Protein AF-A0A382EKV2-F1 (afdb_monomer_lite)

Radius of gyration: 20.03 Å; chains: 1; bounding box: 56×53×49 Å

Secondary structure (DSSP, 8-state):
--PPPP---TTHHHHHHHHHHTT-PPPP------S-----SS-TT--EE-GGGSEEEE--SSSEEEEESS---B--TTSPPPSSS-----TTHHHHHHHHHHHHHHHHSSPPEEEEE-B-TTT--TTS-HHHHHTT-HHHHHHHHHHHHHHHHHHHHHHHHSS--EEEE-----SSSSB----S--HHHHTS-HHHHTSHHHHHHSTTHHHHHH-SS-HHHHHHSTTSHHHHHHHTT--B-

pLDDT: mean 87.05, std 21.11, range [28.08, 98.88]

Foldseek 3Di:
DDDDDDDDDPPPLCPVCCVFPVVDDPPDDDPPDDPPPPDQPDDAPDWDAFPPNQKIKHAKDGLEAEEEQFAADDDDPLFAFQPDDDQDGQHCQLVVQVVVQVVCCVSPVIGQIYMYRNDHSRRARLPDPLCNGRVPRPVSSRSSCVRVVSVVSNQVSSV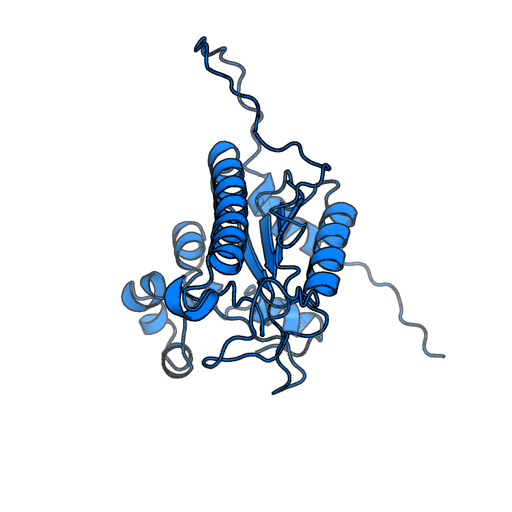VPGVHGYYHYTGHDDPDQAAEDAFQDDPVLVPDDLVVCLDPVNLVSTPCVVVCVVDPDGPCCCCDNCPHPQNVCVVVVGHYD

Organism: NCBI:txid408172

Sequence (241 aa):
MRLYKKHAGDWLVLFLCFSLITGCSEPSGEQLNTSNNIDPEYITGETYYGRNSYTEYRPGDLPIVIGTPHGGSEKPEEIPDRTWGTTVKDAYTQELARIFADSLKAITGKLPHLIVCRLHRTKLDANRDLDEAAQGNGHAGSAWSEYHGYIESAKDTVSKYFQGGLYIDIHGQSRRPRIELGYLLDAEDYALPDSALNSEVYINKSSLKALAEFAAADFATIVRGENSIGSMLFAYDYPVV

Structure (mmCIF, N/CA/C/O backbone):
data_AF-A0A382EKV2-F1
#
_entry.id   AF-A0A382EKV2-F1
#
loop_
_atom_site.group_PDB
_atom_site.id
_atom_site.type_symbol
_atom_site.label_atom_id
_atom_site.label_alt_id
_atom_site.label_comp_id
_atom_site.label_asym_id
_atom_site.label_entity_id
_atom_site.label_seq_id
_atom_site.pdbx_PDB_ins_code
_atom_site.Cartn_x
_atom_site.Cartn_y
_atom_site.Cartn_z
_atom_site.occupancy
_atom_site.B_iso_or_equiv
_atom_site.auth_seq_id
_atom_site.auth_comp_id
_atom_site.auth_asym_id
_atom_site.auth_atom_id
_atom_site.pdbx_PDB_model_num
ATOM 1 N N . MET A 1 1 ? 4.707 -35.515 15.777 1.00 33.69 1 MET A N 1
ATOM 2 C CA . MET A 1 1 ? 3.261 -35.555 15.475 1.00 33.69 1 MET A CA 1
ATOM 3 C C . MET A 1 1 ? 2.508 -34.992 16.677 1.00 33.69 1 MET A C 1
ATOM 5 O O . MET A 1 1 ? 2.269 -35.714 17.634 1.00 33.69 1 MET A O 1
ATOM 9 N N . ARG A 1 2 ? 2.256 -33.678 16.700 1.00 28.08 2 ARG A N 1
ATOM 10 C CA . ARG A 1 2 ? 1.449 -33.021 17.740 1.00 28.08 2 ARG A CA 1
ATOM 11 C C . ARG A 1 2 ? 0.186 -32.502 17.067 1.00 28.08 2 ARG A C 1
ATOM 13 O O . ARG A 1 2 ? 0.259 -31.646 16.195 1.00 28.08 2 ARG A O 1
ATOM 20 N N . LEU A 1 3 ? -0.933 -33.113 17.437 1.00 36.12 3 LEU A N 1
ATOM 21 C CA . LEU A 1 3 ? -2.280 -32.745 17.027 1.00 36.12 3 LEU A CA 1
ATOM 22 C C . LEU A 1 3 ? -2.624 -31.398 17.669 1.00 36.12 3 LEU A C 1
ATOM 24 O O . LEU A 1 3 ? -2.694 -31.316 18.895 1.00 36.12 3 LEU A O 1
ATOM 28 N N . TYR A 1 4 ? -2.836 -30.361 16.859 1.00 31.23 4 TYR A N 1
ATOM 29 C CA . TYR A 1 4 ? -3.476 -29.139 17.333 1.00 31.23 4 TYR A CA 1
ATOM 30 C C . TYR A 1 4 ? -4.991 -29.312 17.260 1.00 31.23 4 TYR A C 1
ATOM 32 O O . TYR A 1 4 ? -5.564 -29.606 16.210 1.00 31.23 4 TYR A O 1
ATOM 40 N N . LYS A 1 5 ? -5.616 -29.197 18.433 1.00 33.12 5 LYS A N 1
ATOM 41 C CA . LYS A 1 5 ? -7.061 -29.219 18.627 1.00 33.12 5 LYS A CA 1
ATOM 42 C C . LYS A 1 5 ? -7.690 -27.966 18.019 1.00 33.12 5 LYS A C 1
ATOM 44 O O . LYS A 1 5 ? -7.249 -26.853 18.276 1.00 33.12 5 LYS A O 1
ATOM 49 N N . LYS A 1 6 ? -8.775 -28.196 17.284 1.00 45.22 6 LYS A N 1
ATOM 50 C CA . LYS A 1 6 ? -9.798 -27.225 16.891 1.00 45.22 6 LYS A CA 1
ATOM 51 C C . LYS A 1 6 ? -10.492 -26.675 18.151 1.00 45.22 6 LYS A C 1
ATOM 53 O O . LYS A 1 6 ? -11.097 -27.454 18.882 1.00 45.22 6 LYS A O 1
ATOM 58 N N . HIS A 1 7 ? -10.451 -25.363 18.353 1.00 37.47 7 HIS A N 1
ATOM 59 C CA . HIS A 1 7 ? -11.414 -24.579 19.139 1.00 37.47 7 HIS A CA 1
ATOM 60 C C . HIS A 1 7 ? -11.621 -23.284 18.329 1.00 37.47 7 HIS A C 1
ATOM 62 O O . HIS A 1 7 ? -10.668 -22.548 18.127 1.00 37.47 7 HIS A O 1
ATOM 68 N N . ALA A 1 8 ? -12.690 -23.156 17.537 1.00 45.62 8 ALA A N 1
ATOM 69 C CA . ALA A 1 8 ? -14.023 -22.696 17.941 1.00 45.62 8 ALA A CA 1
ATOM 70 C C . ALA A 1 8 ? -13.968 -21.302 18.590 1.00 45.62 8 ALA A C 1
ATOM 72 O O . ALA A 1 8 ? -13.763 -21.183 19.794 1.00 45.62 8 ALA A O 1
ATOM 73 N N . GLY A 1 9 ? -14.155 -20.277 17.756 1.00 36.78 9 GLY A N 1
ATOM 74 C CA . GLY A 1 9 ? -14.183 -18.867 18.135 1.00 36.78 9 GLY A CA 1
ATOM 75 C C . GLY A 1 9 ? -14.513 -17.962 16.943 1.00 36.78 9 GLY A C 1
ATOM 76 O O . GLY A 1 9 ? -13.808 -16.989 16.704 1.00 36.78 9 GLY A O 1
ATOM 77 N N . ASP A 1 10 ? -15.566 -18.295 16.186 1.00 47.78 10 ASP A N 1
ATOM 78 C CA . ASP A 1 10 ? -16.094 -17.548 15.022 1.00 47.78 10 ASP A CA 1
ATOM 79 C C . ASP A 1 10 ? -16.751 -16.200 15.404 1.00 47.78 10 ASP A C 1
ATOM 81 O O . ASP A 1 10 ? -17.839 -15.867 14.945 1.00 47.78 10 ASP A O 1
ATOM 85 N N . TRP A 1 11 ? -16.121 -15.409 16.275 1.00 37.03 11 TRP A N 1
ATOM 86 C CA . TRP A 1 11 ? -16.636 -14.090 16.676 1.00 37.03 11 TRP A CA 1
ATOM 87 C C . TRP A 1 11 ? -15.787 -12.928 16.150 1.00 37.03 11 TRP A C 1
ATOM 89 O O . TRP A 1 11 ? -16.295 -11.819 16.006 1.00 37.03 11 TRP A O 1
ATOM 99 N N . LEU A 1 12 ? -14.524 -13.171 15.778 1.00 41.09 12 LEU A N 1
ATOM 100 C CA . LEU A 1 12 ? -13.627 -12.106 15.315 1.00 41.09 12 LEU A CA 1
ATOM 101 C C . LEU A 1 12 ? -13.705 -11.840 13.804 1.00 41.09 12 LEU A C 1
ATOM 103 O O . LEU A 1 12 ? -13.576 -10.697 13.374 1.00 41.09 12 LEU A O 1
ATOM 107 N N . VAL A 1 13 ? -14.009 -12.869 13.006 1.00 40.88 13 VAL A N 1
ATOM 108 C CA . VAL A 1 13 ? -14.320 -12.709 11.573 1.00 40.88 13 VAL A CA 1
ATOM 109 C C . VAL A 1 13 ? -15.572 -11.848 11.392 1.00 40.88 13 VAL A C 1
ATOM 111 O O . VAL A 1 13 ? -15.663 -11.085 10.431 1.00 40.88 13 VAL A O 1
ATOM 114 N N . LEU A 1 14 ? -16.497 -11.895 12.358 1.00 38.06 14 LE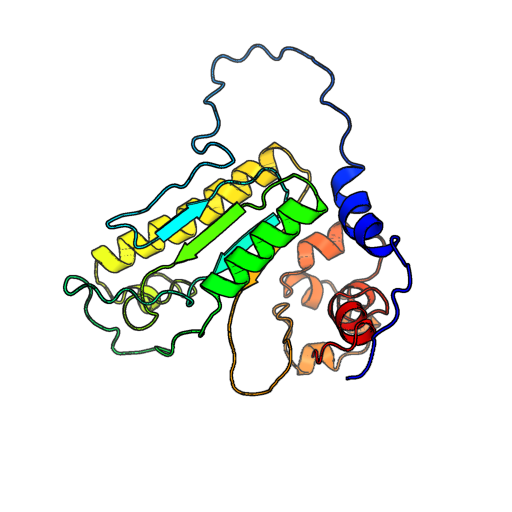U A N 1
ATOM 115 C CA . LEU A 1 14 ? -17.676 -11.048 12.344 1.00 38.06 14 LEU A CA 1
ATOM 116 C C . LEU A 1 14 ? -17.356 -9.581 12.631 1.00 38.06 14 LEU A C 1
ATOM 118 O O . LEU A 1 14 ? -17.996 -8.766 12.008 1.00 38.06 14 LEU A O 1
ATOM 122 N N . PHE A 1 15 ? -16.404 -9.191 13.485 1.00 42.31 15 PHE A N 1
ATOM 123 C CA . PHE A 1 15 ? -16.325 -7.786 13.936 1.00 42.31 15 PHE A CA 1
ATOM 124 C C . PHE A 1 15 ? -15.708 -6.813 12.910 1.00 42.31 15 PHE A C 1
ATOM 126 O O . PHE A 1 15 ? -16.206 -5.701 12.756 1.00 42.31 15 PHE A O 1
ATOM 133 N N . LEU A 1 16 ? -14.693 -7.247 12.149 1.00 39.19 16 LEU A N 1
ATOM 134 C CA . LEU A 1 16 ? -14.139 -6.477 11.016 1.00 39.19 16 LEU A CA 1
ATOM 135 C C . LEU A 1 16 ? -15.076 -6.486 9.798 1.00 39.19 16 LEU A C 1
ATOM 137 O O . LEU A 1 16 ? -15.116 -5.525 9.035 1.00 39.19 16 LEU A O 1
ATOM 141 N N . CYS A 1 17 ? -15.869 -7.551 9.647 1.00 37.88 17 CYS A N 1
ATOM 142 C CA . CYS A 1 17 ? -16.941 -7.603 8.661 1.00 37.88 17 CYS A CA 1
ATOM 143 C C . CYS A 1 17 ? -18.145 -6.748 9.097 1.00 37.88 17 CYS A C 1
ATOM 145 O O . CYS A 1 17 ? -18.710 -6.048 8.276 1.00 37.88 17 CYS A O 1
ATOM 147 N N . PHE A 1 18 ? -18.545 -6.724 10.371 1.00 39.19 18 PHE A N 1
ATOM 148 C CA . PHE A 1 18 ? -19.780 -6.061 10.800 1.00 39.19 18 PHE A CA 1
ATOM 149 C C . PHE A 1 18 ? -19.652 -4.541 10.744 1.00 39.19 18 PHE A C 1
ATOM 151 O O . PHE A 1 18 ? -20.546 -3.907 10.209 1.00 39.19 18 PHE A O 1
ATOM 158 N N . SER A 1 19 ? -18.543 -3.939 11.185 1.00 43.38 19 SER A N 1
ATOM 159 C CA . SER A 1 19 ? -18.417 -2.471 11.166 1.00 43.38 19 SER A CA 1
ATOM 160 C C . SER A 1 19 ? -18.317 -1.869 9.756 1.00 43.38 19 SER A C 1
ATOM 162 O O . SER A 1 19 ? -18.705 -0.719 9.566 1.00 43.38 19 SER A O 1
ATOM 164 N N . LEU A 1 20 ? -17.867 -2.645 8.761 1.00 44.03 20 LEU A N 1
ATOM 165 C CA . LEU A 1 20 ? -17.816 -2.231 7.350 1.00 44.03 20 LEU A CA 1
ATOM 166 C C . LEU A 1 20 ? -19.037 -2.693 6.528 1.00 44.03 20 LEU A C 1
ATOM 168 O O . LEU A 1 20 ? -19.303 -2.120 5.474 1.00 44.03 20 LEU A O 1
ATOM 172 N N . ILE A 1 21 ? -19.799 -3.696 6.991 1.00 46.31 21 ILE A N 1
ATOM 173 C CA . ILE A 1 21 ? -20.975 -4.249 6.286 1.00 46.31 21 ILE A CA 1
ATOM 174 C C . ILE A 1 21 ? -22.306 -3.744 6.879 1.00 46.31 21 ILE A C 1
ATOM 176 O O . ILE A 1 21 ? -23.299 -3.694 6.161 1.00 46.31 21 ILE A O 1
ATOM 180 N N . THR A 1 22 ? -22.381 -3.280 8.136 1.00 41.09 22 THR A N 1
ATOM 181 C CA . THR A 1 22 ? -23.638 -2.720 8.693 1.00 41.09 22 THR A CA 1
ATOM 182 C C . THR A 1 22 ? -24.008 -1.336 8.159 1.00 41.09 22 THR A C 1
ATOM 184 O O . THR A 1 22 ? -25.071 -0.823 8.494 1.00 41.09 22 THR A O 1
ATOM 187 N N . GLY A 1 23 ? -23.175 -0.740 7.301 1.00 36.97 23 GLY A N 1
ATOM 188 C CA . GLY A 1 23 ? -23.561 0.398 6.463 1.00 36.97 23 GLY A CA 1
ATOM 189 C C . GLY A 1 23 ? -24.382 0.007 5.224 1.00 36.97 23 GLY A C 1
ATOM 190 O O . GLY A 1 23 ? -24.832 0.890 4.499 1.00 36.97 23 GLY A O 1
ATOM 191 N N . CYS A 1 24 ? -24.590 -1.291 4.961 1.00 44.28 24 CYS A N 1
ATOM 192 C CA . CYS A 1 24 ? -25.422 -1.771 3.861 1.00 44.28 24 CYS A CA 1
ATOM 193 C C . CYS A 1 24 ? -26.916 -1.636 4.189 1.00 44.28 24 CYS A C 1
ATOM 195 O O . CYS A 1 24 ? -27.592 -2.610 4.515 1.00 44.28 24 CYS A O 1
ATOM 197 N N . SER A 1 25 ? -27.463 -0.436 4.032 1.00 37.91 25 SER A N 1
ATOM 198 C CA . SER A 1 25 ? -28.795 -0.331 3.440 1.00 37.91 25 SER A CA 1
ATOM 199 C C . SER A 1 25 ? -28.632 -0.467 1.927 1.00 37.91 25 SER A C 1
ATOM 201 O O . SER A 1 25 ? -27.838 0.271 1.340 1.00 37.91 25 SER A O 1
ATOM 203 N N . GLU A 1 26 ? -29.359 -1.391 1.290 1.00 46.53 26 GLU A N 1
ATOM 204 C CA . GLU A 1 26 ? -29.555 -1.334 -0.163 1.00 46.53 26 GLU A CA 1
ATOM 205 C C . GLU A 1 26 ? -29.996 0.093 -0.535 1.00 46.53 26 GLU A C 1
ATOM 207 O O . GLU A 1 26 ? -30.855 0.649 0.160 1.00 46.53 26 GLU A O 1
ATOM 212 N N . PRO A 1 27 ? -29.412 0.727 -1.569 1.00 40.78 27 PRO A N 1
ATOM 213 C CA . PRO A 1 27 ? -29.853 2.048 -1.978 1.00 40.78 27 PRO A CA 1
ATOM 214 C C . PRO A 1 27 ? -31.336 1.959 -2.336 1.00 40.78 27 PRO A C 1
ATOM 216 O O . PRO A 1 27 ? -31.730 1.199 -3.223 1.00 40.78 27 PRO A O 1
ATOM 219 N N . SER A 1 28 ? -32.168 2.719 -1.618 1.00 36.19 28 SER A N 1
ATOM 220 C CA . SER A 1 28 ? -33.570 2.903 -1.970 1.00 36.19 28 SER A CA 1
ATOM 221 C C . SER A 1 28 ? -33.613 3.387 -3.411 1.00 36.19 28 SER A C 1
ATOM 223 O O . SER A 1 28 ? -33.041 4.431 -3.722 1.00 36.19 28 SER A O 1
ATOM 225 N N . GLY A 1 29 ? -34.236 2.596 -4.282 1.00 39.97 29 GLY A N 1
ATOM 226 C CA . GLY A 1 29 ? -34.353 2.886 -5.701 1.00 39.97 29 GLY A CA 1
ATOM 227 C C . GLY A 1 29 ? -35.139 4.168 -5.954 1.00 39.97 29 GLY A C 1
ATOM 228 O O . GLY A 1 29 ? -36.327 4.118 -6.250 1.00 39.97 29 GLY A O 1
ATOM 229 N N . GLU A 1 30 ? -34.467 5.311 -5.894 1.00 34.72 30 GLU A N 1
ATOM 230 C CA . GLU A 1 30 ? -34.850 6.488 -6.655 1.00 34.72 30 GLU A CA 1
ATOM 231 C C . GLU A 1 30 ? -34.023 6.494 -7.936 1.00 34.72 30 GLU A C 1
ATOM 233 O O . GLU A 1 30 ? -32.804 6.669 -7.931 1.00 34.72 30 GLU A O 1
ATOM 238 N N . GLN A 1 31 ? -34.710 6.260 -9.057 1.00 41.41 31 GLN A N 1
ATOM 239 C CA . GLN A 1 31 ? -34.164 6.504 -10.383 1.00 41.41 31 GLN A CA 1
ATOM 240 C C . GLN A 1 31 ? -33.852 7.995 -10.526 1.00 41.41 31 GLN A C 1
ATOM 242 O O . GLN A 1 31 ? -34.687 8.788 -10.963 1.00 41.41 31 GLN A O 1
ATOM 247 N N . LEU A 1 32 ? -32.622 8.375 -10.192 1.00 35.34 32 LEU A N 1
ATOM 248 C CA . LEU A 1 32 ? -32.043 9.621 -10.660 1.00 35.34 32 LEU A CA 1
ATOM 249 C C . LEU A 1 32 ? -31.674 9.440 -12.129 1.00 35.34 32 LEU A C 1
ATOM 251 O O . LEU A 1 32 ? -30.691 8.803 -12.501 1.00 35.34 32 LEU A O 1
ATOM 255 N N . ASN A 1 33 ? -32.547 9.985 -12.966 1.00 43.41 33 ASN A N 1
ATOM 256 C CA . ASN A 1 33 ? -32.372 10.111 -14.396 1.00 43.41 33 ASN A CA 1
ATOM 257 C C . ASN A 1 33 ? -31.260 11.138 -14.678 1.00 43.41 33 ASN A C 1
ATOM 259 O O . ASN A 1 33 ? -31.526 12.329 -14.832 1.00 43.41 33 ASN A O 1
ATOM 263 N N . THR A 1 34 ? -30.009 10.681 -14.725 1.00 36.28 34 THR A N 1
ATOM 264 C CA . THR A 1 34 ? -28.910 11.397 -15.380 1.00 36.28 34 THR A CA 1
ATOM 265 C C . THR A 1 34 ? -28.193 10.437 -16.322 1.00 36.28 34 THR A C 1
ATOM 267 O O . THR A 1 34 ? -27.535 9.474 -15.935 1.00 36.28 34 THR A O 1
ATOM 270 N N . SER A 1 35 ? -28.350 10.693 -17.615 1.00 41.41 35 SER A N 1
ATOM 271 C CA . SER A 1 35 ? -27.575 10.078 -18.684 1.00 41.41 35 SER A CA 1
ATOM 272 C C . SER A 1 35 ? -26.103 10.479 -18.542 1.00 41.41 35 SER A C 1
ATOM 274 O O . SER A 1 35 ? -25.705 11.499 -19.093 1.00 41.41 35 SER A O 1
ATOM 276 N N . ASN A 1 36 ? -25.355 9.732 -17.726 1.00 42.22 36 ASN A N 1
ATOM 277 C CA . ASN A 1 36 ? -23.894 9.553 -17.724 1.00 42.22 36 ASN A CA 1
ATOM 278 C C . ASN A 1 36 ? -23.512 8.413 -16.750 1.00 42.22 36 ASN A C 1
ATOM 280 O O . ASN A 1 36 ? -22.560 8.526 -15.980 1.00 42.22 36 ASN A O 1
ATOM 284 N N . ASN A 1 37 ? -24.259 7.301 -16.763 1.00 41.94 37 ASN A N 1
ATOM 285 C CA . ASN A 1 37 ? -23.789 6.051 -16.159 1.00 41.94 37 ASN A CA 1
ATOM 286 C C . ASN A 1 37 ? -22.680 5.492 -17.057 1.00 41.94 37 ASN A C 1
ATOM 288 O O . ASN A 1 37 ? -22.933 4.673 -17.936 1.00 41.94 37 ASN A O 1
ATOM 292 N N . ILE A 1 38 ? -21.463 6.005 -16.890 1.00 45.28 38 ILE A N 1
ATOM 293 C CA . ILE A 1 38 ? -20.278 5.291 -17.350 1.00 45.28 38 ILE A CA 1
ATOM 294 C C . ILE A 1 38 ? -20.097 4.165 -16.333 1.00 45.28 38 ILE A C 1
ATOM 296 O O . ILE A 1 38 ? -19.875 4.426 -15.146 1.00 45.28 38 ILE A O 1
ATOM 300 N N . ASP A 1 39 ? -20.311 2.929 -16.784 1.00 49.31 39 ASP A N 1
ATOM 301 C CA . ASP A 1 39 ? -19.979 1.715 -16.036 1.00 49.31 39 ASP A CA 1
ATOM 302 C C . ASP A 1 39 ? -18.575 1.845 -15.416 1.00 49.31 39 ASP A C 1
ATOM 304 O O . ASP A 1 39 ? -17.736 2.566 -15.967 1.00 49.31 39 ASP A O 1
ATOM 308 N N . PRO A 1 40 ? -18.282 1.200 -14.270 1.00 55.38 40 PRO A N 1
ATOM 309 C CA . PRO A 1 40 ? -16.928 1.241 -13.734 1.00 55.38 40 PRO A CA 1
ATOM 310 C C . PRO A 1 40 ? -15.942 0.788 -14.819 1.00 55.38 40 PRO A C 1
ATOM 312 O O . PRO A 1 40 ? -16.117 -0.274 -15.414 1.00 55.38 40 PRO A O 1
ATOM 315 N N . GLU A 1 41 ? -14.911 1.605 -15.065 1.00 79.19 41 GLU A N 1
ATOM 316 C CA . GLU A 1 41 ? -13.853 1.358 -16.063 1.00 79.19 41 GLU A CA 1
ATOM 317 C C . GLU A 1 41 ? -13.218 -0.037 -15.897 1.00 79.19 41 GLU A C 1
ATOM 319 O O . GLU A 1 41 ? -12.733 -0.635 -16.858 1.00 79.19 41 GLU A O 1
ATOM 324 N N . TYR A 1 42 ? -13.294 -0.584 -14.681 1.00 93.50 42 TYR A N 1
ATOM 325 C CA . TYR A 1 42 ? -12.738 -1.867 -14.300 1.00 93.50 42 TYR A CA 1
ATOM 326 C C . TYR A 1 42 ? -13.788 -2.789 -13.666 1.00 93.50 42 TYR A C 1
ATOM 328 O O . TYR A 1 42 ? -14.471 -2.417 -12.711 1.00 93.50 42 TYR A O 1
ATOM 336 N N . ILE A 1 43 ? -13.878 -4.020 -14.170 1.00 94.69 43 ILE A N 1
ATOM 337 C CA . ILE A 1 43 ? -14.864 -5.023 -13.752 1.00 94.69 43 ILE A CA 1
ATOM 338 C C . ILE A 1 43 ? -14.272 -5.920 -12.656 1.00 94.69 43 ILE A C 1
ATOM 340 O O . ILE A 1 43 ? -13.163 -6.441 -12.789 1.00 94.69 43 ILE A O 1
ATOM 344 N N . THR A 1 44 ? -15.016 -6.128 -11.565 1.00 96.00 44 THR A N 1
ATOM 345 C CA . THR A 1 44 ? -14.611 -7.016 -10.463 1.00 96.00 44 THR A CA 1
ATOM 346 C C . THR A 1 44 ? -14.353 -8.440 -10.956 1.00 96.00 44 THR A C 1
ATOM 348 O O . THR A 1 44 ? -15.173 -9.027 -11.658 1.00 96.00 44 THR A O 1
ATOM 351 N N . GLY A 1 45 ? -13.228 -9.023 -10.538 1.00 91.31 45 GLY A N 1
ATOM 352 C CA . GLY A 1 45 ? -12.828 -10.382 -10.918 1.00 91.31 45 GLY A CA 1
ATOM 353 C C . GLY A 1 45 ? -11.994 -10.475 -12.197 1.00 91.31 45 GLY A C 1
ATOM 354 O O . GLY A 1 45 ? -11.305 -11.481 -12.375 1.00 91.31 45 GLY A O 1
ATOM 355 N N . GLU A 1 46 ? -11.977 -9.426 -13.021 1.00 96.81 46 GLU A N 1
ATOM 356 C CA . GLU A 1 46 ? -11.059 -9.308 -14.155 1.00 96.81 46 GLU A CA 1
ATOM 357 C C . GLU A 1 46 ? -9.644 -8.917 -13.695 1.00 96.81 46 GLU A C 1
ATOM 359 O O . GLU A 1 46 ? -9.376 -8.655 -12.518 1.00 96.81 46 GLU A O 1
ATOM 364 N N . THR A 1 47 ? -8.692 -8.927 -14.627 1.00 98.00 47 THR A N 1
ATOM 365 C CA . THR A 1 47 ? -7.316 -8.476 -14.383 1.00 98.00 47 THR A CA 1
ATOM 366 C C . THR A 1 47 ? -6.867 -7.552 -15.500 1.00 98.00 47 THR A C 1
ATOM 368 O O . THR A 1 47 ? -6.937 -7.900 -16.676 1.00 98.00 47 THR A O 1
ATOM 371 N N . TYR A 1 48 ? -6.365 -6.389 -15.110 1.00 98.50 48 TYR A N 1
ATOM 372 C CA . TYR A 1 48 ? -5.893 -5.346 -16.003 1.00 98.50 48 TYR A CA 1
ATOM 373 C C . TYR A 1 48 ? -4.395 -5.163 -15.821 1.00 98.50 48 TYR A C 1
ATOM 375 O O . TYR A 1 48 ? -3.852 -5.349 -14.730 1.00 98.50 48 TYR A O 1
ATOM 383 N N . TYR A 1 49 ? -3.726 -4.806 -16.908 1.00 98.56 49 TYR A N 1
ATOM 384 C CA . TYR A 1 49 ? -2.287 -4.629 -16.929 1.00 98.56 49 TYR A CA 1
ATOM 385 C C . TYR A 1 49 ? -1.936 -3.260 -17.491 1.00 98.56 49 TYR A C 1
ATOM 387 O O . TYR A 1 49 ? -2.484 -2.846 -18.513 1.00 98.56 49 TYR A O 1
ATOM 395 N N . GLY A 1 50 ? -0.970 -2.613 -16.844 1.00 97.56 50 GLY A N 1
ATOM 396 C CA . GLY A 1 50 ? -0.258 -1.484 -17.422 1.00 97.56 50 GLY A CA 1
ATOM 397 C C . GLY A 1 50 ? 0.649 -1.929 -18.571 1.00 97.56 50 GLY A C 1
ATOM 398 O O . GLY A 1 50 ? 0.680 -3.107 -18.962 1.00 97.56 50 GLY A O 1
ATOM 399 N N . ARG A 1 51 ? 1.437 -0.994 -19.102 1.00 94.19 51 ARG A N 1
ATOM 400 C CA . ARG A 1 51 ? 2.410 -1.252 -20.166 1.00 94.19 51 ARG A CA 1
ATOM 401 C C . ARG A 1 51 ? 3.254 -2.486 -19.847 1.00 94.19 51 ARG A C 1
ATOM 403 O O . ARG A 1 51 ? 3.832 -2.595 -18.768 1.00 94.19 51 ARG A O 1
ATOM 410 N N . ASN A 1 52 ? 3.355 -3.397 -20.819 1.00 97.50 52 ASN A N 1
ATOM 411 C CA . ASN A 1 52 ? 4.177 -4.611 -20.738 1.00 97.50 52 ASN A CA 1
ATOM 412 C C . ASN A 1 52 ? 3.924 -5.453 -19.469 1.00 97.50 52 ASN A C 1
ATOM 414 O O . ASN A 1 52 ? 4.808 -6.179 -19.018 1.00 97.50 52 ASN A O 1
ATOM 418 N N . SER A 1 53 ? 2.727 -5.347 -18.879 1.00 98.12 53 SER A N 1
ATOM 419 C CA . SER A 1 53 ? 2.377 -5.996 -17.611 1.00 98.12 53 SER A CA 1
ATOM 420 C C . SER A 1 53 ? 3.315 -5.639 -16.452 1.00 98.12 53 SER A C 1
ATOM 422 O O . SER A 1 53 ? 3.510 -6.442 -15.543 1.00 98.12 53 SER A O 1
ATOM 424 N N . TYR A 1 54 ? 3.888 -4.433 -16.456 1.00 98.56 54 TYR A N 1
ATOM 425 C CA . TYR A 1 54 ? 4.720 -3.924 -15.359 1.00 98.56 54 TYR A CA 1
ATOM 426 C C . TYR A 1 54 ? 3.921 -3.599 -14.104 1.00 98.56 54 TYR A C 1
ATOM 428 O O . TYR A 1 54 ? 4.448 -3.702 -12.997 1.00 98.56 54 TYR A O 1
ATOM 436 N N . THR A 1 55 ? 2.643 -3.295 -14.281 1.00 98.56 55 THR A N 1
ATOM 437 C CA . THR A 1 55 ? 1.677 -3.090 -13.212 1.00 98.56 55 THR A CA 1
ATOM 438 C C . THR A 1 55 ? 0.479 -3.992 -13.473 1.00 98.56 55 THR A C 1
ATOM 440 O O . THR A 1 55 ? 0.057 -4.153 -14.618 1.00 98.56 55 THR A O 1
ATOM 443 N N . GLU A 1 56 ? -0.061 -4.594 -12.423 1.00 98.69 56 GLU A N 1
ATOM 444 C CA . GLU A 1 56 ? -1.283 -5.391 -12.460 1.00 98.69 56 GLU A CA 1
ATOM 445 C C . GLU A 1 56 ? -2.325 -4.786 -11.525 1.00 98.69 56 GLU A C 1
ATOM 447 O O . GLU A 1 56 ? -1.994 -4.401 -10.404 1.00 98.69 56 GLU A O 1
ATOM 452 N N . TYR A 1 57 ? -3.579 -4.770 -11.965 1.00 98.75 57 TYR A N 1
ATOM 453 C CA . TYR A 1 57 ? -4.726 -4.403 -11.153 1.00 98.75 57 TYR A CA 1
ATOM 454 C C . TYR A 1 57 ? -5.827 -5.459 -11.256 1.00 98.75 57 TYR A C 1
ATOM 456 O O . TYR A 1 57 ? -6.271 -5.819 -12.346 1.00 98.75 57 TYR A O 1
ATOM 464 N N . ARG A 1 58 ? -6.274 -5.954 -10.103 1.00 98.56 58 ARG A N 1
ATOM 465 C CA . ARG A 1 58 ? -7.430 -6.840 -9.947 1.00 98.56 58 ARG A CA 1
ATOM 466 C C . ARG A 1 58 ? -8.508 -6.076 -9.173 1.00 98.56 58 ARG A C 1
ATOM 468 O O . ARG A 1 58 ? -8.340 -5.883 -7.966 1.00 98.56 58 ARG A O 1
ATOM 475 N N . PRO A 1 59 ? -9.574 -5.601 -9.835 1.00 98.31 59 PRO A N 1
ATOM 476 C CA . PRO A 1 59 ? -10.629 -4.843 -9.175 1.00 98.31 59 PRO A CA 1
ATOM 477 C C . PRO A 1 59 ? -11.432 -5.723 -8.218 1.00 98.31 59 PRO A C 1
ATOM 479 O O . PRO A 1 59 ? -11.728 -6.886 -8.516 1.00 98.31 59 PRO A O 1
ATOM 482 N N . GLY A 1 60 ? -11.790 -5.140 -7.076 1.00 97.31 60 GLY A N 1
ATOM 483 C CA . GLY A 1 60 ? -12.580 -5.766 -6.026 1.00 97.31 60 GLY A CA 1
ATOM 484 C C . GLY A 1 60 ? -13.969 -5.156 -5.872 1.00 97.31 60 GLY A C 1
ATOM 485 O O . GLY A 1 60 ? -14.380 -4.292 -6.641 1.00 97.31 60 GLY A O 1
ATOM 486 N N . ASP A 1 61 ? -14.690 -5.646 -4.874 1.00 96.00 61 ASP A N 1
ATOM 487 C CA . ASP A 1 61 ? -15.991 -5.167 -4.399 1.00 96.00 61 ASP A CA 1
ATOM 488 C C . ASP A 1 61 ? -16.047 -5.069 -2.855 1.00 96.00 61 ASP A C 1
ATOM 490 O O . ASP A 1 61 ? -17.113 -4.876 -2.262 1.00 96.00 61 ASP A O 1
ATOM 494 N N . LEU A 1 62 ? -14.890 -5.186 -2.192 1.00 97.81 62 LEU A N 1
ATOM 495 C CA . LEU A 1 62 ? -14.677 -4.817 -0.792 1.00 97.81 62 LEU A CA 1
ATOM 496 C C . LEU A 1 62 ? -14.130 -3.384 -0.682 1.00 97.81 62 LEU A C 1
ATOM 498 O O . LEU A 1 62 ? -13.333 -2.977 -1.528 1.00 97.81 62 LEU A O 1
ATOM 502 N N . PRO A 1 63 ? -14.418 -2.661 0.421 1.00 97.19 63 PRO A N 1
ATOM 503 C CA . PRO A 1 63 ? -13.785 -1.380 0.744 1.00 97.19 63 PRO A CA 1
ATOM 504 C C . PRO A 1 63 ? -12.340 -1.565 1.251 1.00 97.19 63 PRO A C 1
ATOM 506 O O . PRO A 1 63 ? -11.933 -0.983 2.255 1.00 97.19 63 PRO A O 1
ATOM 509 N N . ILE A 1 64 ? -11.570 -2.432 0.591 1.00 98.44 64 ILE A N 1
ATOM 510 C CA . ILE A 1 64 ? -10.187 -2.776 0.921 1.00 98.44 64 ILE A CA 1
ATOM 511 C C . ILE A 1 64 ? -9.365 -2.699 -0.362 1.00 98.44 64 ILE A C 1
ATOM 513 O O . ILE A 1 64 ? -9.668 -3.379 -1.345 1.00 98.44 64 ILE A O 1
ATOM 517 N N . VAL A 1 65 ? -8.306 -1.898 -0.327 1.00 98.75 65 VAL A N 1
ATOM 518 C CA . VAL A 1 65 ? -7.341 -1.727 -1.411 1.00 98.75 65 VAL A CA 1
ATOM 519 C C . VAL A 1 65 ? -5.978 -2.197 -0.920 1.00 98.75 65 VAL A C 1
ATOM 521 O O . VAL A 1 65 ? -5.484 -1.729 0.101 1.00 98.75 65 VAL A O 1
ATOM 524 N N . ILE A 1 66 ? -5.370 -3.134 -1.637 1.00 98.88 66 ILE A N 1
ATOM 525 C CA . ILE A 1 66 ? -4.071 -3.721 -1.315 1.00 98.88 66 ILE A CA 1
ATOM 526 C C . ILE A 1 66 ? -3.072 -3.280 -2.381 1.00 98.88 66 ILE A C 1
ATOM 528 O O . ILE A 1 66 ? -3.250 -3.589 -3.559 1.00 98.88 66 ILE A O 1
ATOM 532 N N . GLY A 1 67 ? -2.019 -2.584 -1.962 1.00 98.62 67 GLY A N 1
ATOM 533 C CA . GLY A 1 67 ? -0.868 -2.237 -2.788 1.00 98.62 67 GLY A CA 1
ATOM 534 C C . GLY A 1 67 ? 0.343 -3.096 -2.432 1.00 98.62 67 GLY A C 1
ATOM 535 O O . GLY A 1 67 ? 0.561 -3.443 -1.271 1.00 98.62 67 GLY A O 1
ATOM 536 N N . THR A 1 68 ? 1.149 -3.456 -3.427 1.00 98.31 68 THR A N 1
ATOM 537 C CA . THR A 1 68 ? 2.489 -4.011 -3.195 1.00 98.31 68 THR A CA 1
ATOM 538 C C . THR A 1 68 ? 3.479 -3.438 -4.218 1.00 98.31 68 THR A C 1
ATOM 540 O O . THR A 1 68 ? 3.535 -3.875 -5.375 1.00 98.31 68 THR A O 1
ATOM 543 N N . PRO A 1 6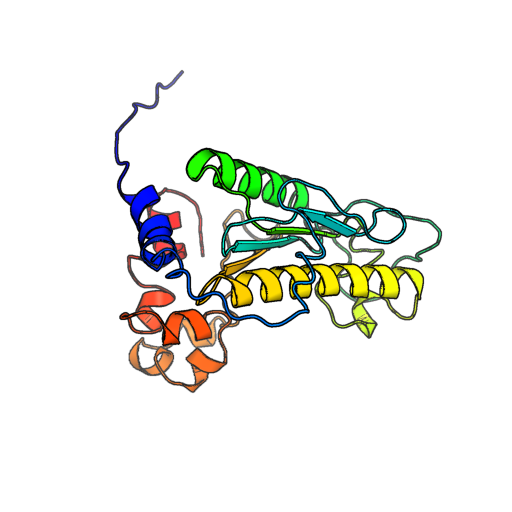9 ? 4.258 -2.418 -3.821 1.00 98.44 69 PRO A N 1
ATOM 544 C CA . PRO A 1 69 ? 5.079 -1.649 -4.753 1.00 98.44 69 PRO A CA 1
ATOM 545 C C . PRO A 1 69 ? 6.428 -2.317 -5.055 1.00 98.44 69 PRO A C 1
ATOM 547 O O . PRO A 1 69 ? 7.059 -1.990 -6.059 1.00 98.44 69 PRO A O 1
ATOM 550 N N . HIS A 1 70 ? 6.899 -3.236 -4.200 1.00 98.44 70 HIS A N 1
ATOM 551 C CA . HIS A 1 70 ? 8.282 -3.752 -4.229 1.00 98.44 70 HIS A CA 1
ATOM 552 C C . HIS A 1 70 ? 8.399 -5.278 -4.346 1.00 98.44 70 HIS A C 1
ATOM 554 O O . HIS A 1 70 ? 9.504 -5.813 -4.237 1.00 98.44 70 HIS A O 1
ATOM 560 N N . GLY A 1 71 ? 7.288 -5.984 -4.578 1.00 96.94 71 GLY A N 1
ATOM 561 C CA . GLY A 1 71 ? 7.246 -7.446 -4.705 1.00 96.94 71 GLY A CA 1
ATOM 562 C C . GLY A 1 71 ? 7.615 -7.990 -6.089 1.00 96.94 71 GLY A C 1
ATOM 563 O O . GLY A 1 71 ? 7.778 -9.202 -6.248 1.00 96.94 71 GLY A O 1
ATOM 564 N N . GLY A 1 72 ? 7.788 -7.120 -7.084 1.00 97.94 72 GLY A N 1
ATOM 565 C CA . GLY A 1 72 ? 8.088 -7.481 -8.466 1.00 97.94 72 GLY A CA 1
ATOM 566 C C . GLY A 1 72 ? 9.480 -8.075 -8.706 1.00 97.94 72 GLY A C 1
ATOM 567 O O . GLY A 1 72 ? 10.380 -8.046 -7.862 1.00 97.94 72 GLY A O 1
ATOM 568 N N . SER A 1 73 ? 9.682 -8.690 -9.870 1.00 98.19 73 SER A N 1
ATOM 569 C CA . SER A 1 73 ? 10.969 -9.292 -10.277 1.00 98.19 73 SER A CA 1
ATOM 570 C C . SER A 1 73 ? 11.341 -9.038 -11.733 1.00 98.19 73 SER A C 1
ATOM 572 O O . SER A 1 73 ? 12.448 -9.393 -12.135 1.00 98.19 73 SER A O 1
ATOM 574 N N . GLU A 1 74 ? 10.469 -8.375 -12.492 1.00 98.50 74 GLU A N 1
ATOM 575 C CA . GLU A 1 74 ? 10.722 -8.032 -13.885 1.00 98.50 74 GLU A CA 1
ATOM 576 C C . GLU A 1 74 ? 11.868 -7.017 -13.985 1.00 98.50 74 GLU A C 1
ATOM 578 O O . GLU A 1 74 ? 11.905 -6.007 -13.272 1.00 98.50 74 GLU A O 1
ATOM 583 N N . LYS A 1 75 ? 12.824 -7.295 -14.873 1.00 98.62 75 LYS A N 1
ATOM 584 C CA . LYS A 1 75 ? 13.994 -6.446 -15.138 1.00 98.62 75 LYS A CA 1
ATOM 585 C C . LYS A 1 75 ? 14.154 -6.206 -16.641 1.00 98.62 75 LYS A C 1
ATOM 587 O O . LYS A 1 75 ? 15.131 -6.678 -17.218 1.00 98.62 75 LYS A O 1
ATOM 592 N N . PRO A 1 76 ? 13.211 -5.502 -17.284 1.00 98.38 76 PRO A N 1
ATOM 593 C CA . PRO A 1 76 ? 13.288 -5.248 -18.717 1.00 98.38 76 PRO A CA 1
ATOM 594 C C . PRO A 1 76 ? 14.522 -4.409 -19.068 1.00 98.38 76 PRO A C 1
ATOM 596 O O . PRO A 1 76 ? 14.946 -3.555 -18.286 1.00 98.38 76 PRO A O 1
ATOM 599 N N . GLU A 1 77 ? 15.080 -4.634 -20.257 1.00 97.75 77 GLU A N 1
ATOM 600 C CA . GLU A 1 77 ? 16.245 -3.889 -20.756 1.00 97.75 77 GLU A CA 1
ATOM 601 C C . GLU A 1 77 ? 15.919 -2.414 -21.051 1.00 97.75 77 GLU A C 1
ATOM 603 O O . GLU A 1 77 ? 16.787 -1.558 -20.901 1.00 97.75 77 GLU A O 1
ATOM 608 N N . GLU A 1 78 ? 14.664 -2.093 -21.406 1.00 97.31 78 GLU A N 1
ATOM 609 C CA . GLU A 1 78 ? 14.224 -0.718 -21.724 1.00 97.31 78 GLU A CA 1
ATOM 610 C C . GLU A 1 78 ? 14.204 0.218 -20.496 1.00 97.31 78 GLU A C 1
ATOM 612 O O . GLU A 1 78 ? 14.137 1.443 -20.641 1.00 97.31 78 GLU A O 1
ATOM 617 N N . ILE A 1 79 ? 14.277 -0.352 -19.286 1.00 98.44 79 ILE A N 1
ATOM 618 C CA . ILE A 1 79 ? 14.365 0.391 -18.029 1.00 98.44 79 ILE A CA 1
ATOM 619 C C . ILE A 1 79 ? 15.761 0.154 -17.431 1.00 98.44 79 ILE A C 1
ATOM 621 O O . ILE A 1 79 ? 16.070 -0.966 -17.007 1.00 98.44 79 ILE A O 1
ATOM 625 N N . PRO A 1 80 ? 16.638 1.171 -17.375 1.00 98.25 80 PRO A N 1
ATOM 626 C CA . PRO A 1 80 ? 17.928 1.039 -16.714 1.00 98.25 80 PRO A CA 1
ATOM 627 C C . PRO A 1 80 ? 17.739 0.829 -15.207 1.00 98.25 80 PRO A C 1
ATOM 629 O O . PRO A 1 80 ? 16.709 1.181 -14.635 1.00 98.25 80 PRO A O 1
ATOM 632 N N . ASP A 1 81 ? 18.735 0.235 -14.551 1.00 98.69 81 ASP A N 1
ATOM 633 C CA . ASP A 1 81 ? 18.721 0.175 -13.090 1.00 98.69 81 ASP A CA 1
ATOM 634 C C . ASP A 1 81 ? 18.881 1.579 -12.496 1.00 98.69 81 ASP A C 1
ATOM 636 O O . ASP A 1 81 ? 19.653 2.410 -12.984 1.00 98.69 81 ASP A O 1
ATOM 640 N N . ARG A 1 82 ? 18.159 1.825 -11.407 1.00 98.25 82 ARG A N 1
ATOM 641 C CA . ARG A 1 82 ? 18.254 3.042 -10.626 1.00 98.25 82 ARG A CA 1
ATOM 642 C C . ARG A 1 82 ? 19.617 3.131 -9.945 1.00 98.25 82 ARG A C 1
ATOM 644 O O . ARG A 1 82 ? 20.106 2.153 -9.384 1.00 98.25 82 ARG A O 1
ATOM 651 N N . THR A 1 83 ? 20.219 4.316 -9.991 1.00 97.88 83 THR A N 1
ATOM 652 C CA . THR A 1 83 ? 21.551 4.607 -9.457 1.00 97.88 83 THR A CA 1
ATOM 653 C C . THR A 1 83 ? 21.569 5.125 -8.017 1.00 97.88 83 THR A C 1
ATOM 655 O O . THR A 1 83 ? 22.637 5.103 -7.405 1.00 97.88 83 THR A O 1
ATOM 658 N N . TRP A 1 84 ? 20.439 5.561 -7.451 1.00 97.69 84 TRP A N 1
ATOM 659 C CA . TRP A 1 84 ? 20.333 5.978 -6.050 1.00 97.69 84 TRP A CA 1
ATOM 660 C C . TRP A 1 84 ? 19.019 5.498 -5.401 1.00 97.69 84 TRP A C 1
ATOM 662 O O . TRP A 1 84 ? 18.179 4.869 -6.045 1.00 97.69 84 TRP A O 1
ATOM 672 N N . GLY A 1 85 ? 18.889 5.701 -4.085 1.00 97.06 85 GLY A N 1
ATOM 673 C CA . GLY A 1 85 ? 17.776 5.174 -3.286 1.00 97.06 85 GLY A CA 1
ATOM 674 C C . GLY A 1 85 ? 17.927 3.691 -2.913 1.00 97.06 85 GLY A C 1
ATOM 675 O O . GLY A 1 85 ? 18.954 3.054 -3.156 1.00 97.06 85 GLY A O 1
ATOM 676 N N . THR A 1 86 ? 16.900 3.120 -2.273 1.00 95.56 86 THR A N 1
ATOM 677 C CA . THR A 1 86 ? 16.902 1.692 -1.892 1.00 95.56 86 THR A CA 1
ATOM 678 C C . THR A 1 86 ? 16.485 0.825 -3.066 1.00 95.56 86 THR A C 1
ATOM 680 O O . THR A 1 86 ? 15.411 1.020 -3.620 1.00 95.56 86 THR A O 1
ATOM 683 N N . THR A 1 87 ? 17.286 -0.180 -3.405 1.00 95.69 87 THR A N 1
ATOM 684 C CA . THR A 1 87 ? 17.058 -1.039 -4.581 1.00 95.69 87 THR A CA 1
ATOM 685 C C . THR A 1 87 ? 16.736 -2.494 -4.239 1.00 95.69 87 THR A C 1
ATOM 687 O O . THR A 1 87 ? 16.457 -3.297 -5.132 1.00 95.69 87 THR A O 1
ATOM 690 N N . VAL A 1 88 ? 16.757 -2.849 -2.952 1.00 95.12 88 VAL A N 1
ATOM 691 C CA . VAL A 1 88 ? 16.475 -4.208 -2.476 1.00 95.12 88 VAL A CA 1
ATOM 692 C C . VAL A 1 88 ? 14.981 -4.502 -2.598 1.00 95.12 88 VAL A C 1
ATOM 694 O O . VAL A 1 88 ? 14.156 -3.734 -2.114 1.00 95.12 88 VAL A O 1
ATOM 697 N N . LYS A 1 89 ? 14.647 -5.617 -3.252 1.00 94.44 89 LYS A N 1
ATOM 698 C CA . LYS A 1 89 ? 13.277 -6.126 -3.372 1.00 94.44 89 LYS A CA 1
ATOM 699 C C . LYS A 1 89 ? 12.721 -6.518 -2.002 1.00 94.44 89 LYS A C 1
ATOM 701 O O . LYS A 1 89 ? 13.407 -7.186 -1.225 1.00 94.44 89 LYS A O 1
ATOM 706 N N . ASP A 1 90 ? 11.441 -6.251 -1.797 1.00 96.19 90 ASP A N 1
ATOM 707 C CA . ASP A 1 90 ? 10.687 -6.815 -0.688 1.00 96.19 90 ASP A CA 1
ATOM 708 C C . ASP A 1 90 ? 10.280 -8.248 -1.071 1.00 96.19 90 ASP A C 1
ATOM 710 O O . ASP A 1 90 ? 9.345 -8.489 -1.837 1.00 96.19 90 ASP A O 1
ATOM 714 N N . ALA A 1 91 ? 11.071 -9.231 -0.637 1.00 94.56 91 ALA A N 1
ATOM 715 C CA . ALA A 1 91 ? 10.879 -10.616 -1.055 1.00 94.56 91 ALA A CA 1
ATOM 716 C C . ALA A 1 91 ? 9.498 -11.151 -0.634 1.00 94.56 91 ALA A C 1
ATOM 718 O O . ALA A 1 91 ? 9.071 -10.978 0.504 1.00 94.56 91 ALA A O 1
ATOM 719 N N . TYR A 1 92 ? 8.840 -11.856 -1.557 1.00 96.44 92 TYR A N 1
ATOM 720 C CA . TYR A 1 92 ? 7.554 -12.534 -1.371 1.00 96.44 92 TYR A CA 1
ATOM 721 C C . TYR A 1 92 ? 6.325 -11.647 -1.081 1.00 96.44 92 TYR A C 1
ATOM 723 O O . TYR A 1 92 ? 5.258 -12.176 -0.767 1.00 96.44 92 TYR A O 1
ATOM 731 N N . THR A 1 93 ? 6.420 -10.314 -1.182 1.00 97.75 93 THR A N 1
ATOM 732 C CA . THR A 1 93 ? 5.288 -9.428 -0.847 1.00 97.75 93 THR A CA 1
ATOM 733 C C . THR A 1 93 ? 4.154 -9.465 -1.865 1.00 97.75 93 THR A C 1
ATOM 735 O O . THR A 1 93 ? 2.996 -9.424 -1.457 1.00 97.75 93 THR A O 1
ATOM 738 N N . GLN A 1 94 ? 4.435 -9.632 -3.162 1.00 97.81 94 GLN A N 1
ATOM 739 C CA . GLN A 1 94 ? 3.368 -9.809 -4.157 1.00 97.81 94 GLN A CA 1
ATOM 740 C C . GLN A 1 94 ? 2.630 -11.143 -3.966 1.00 97.81 94 GLN A C 1
ATOM 742 O O . GLN A 1 94 ? 1.419 -11.221 -4.155 1.00 97.81 94 GLN A O 1
ATOM 747 N N . GLU A 1 95 ? 3.341 -12.198 -3.562 1.00 98.06 95 GLU A N 1
ATOM 748 C CA . GLU A 1 95 ? 2.769 -13.506 -3.265 1.00 98.06 95 GLU A CA 1
ATOM 749 C C . GLU A 1 95 ? 1.916 -13.431 -1.993 1.00 98.06 95 GLU A C 1
ATOM 751 O O . GLU A 1 95 ? 0.781 -13.909 -1.988 1.00 98.06 95 GLU A O 1
ATOM 756 N N . LEU A 1 96 ? 2.412 -12.758 -0.948 1.00 97.50 96 LEU A N 1
ATOM 757 C CA . LEU A 1 96 ? 1.653 -12.485 0.272 1.00 97.50 96 LEU A CA 1
ATOM 758 C C . LEU A 1 96 ? 0.384 -11.674 -0.019 1.00 97.50 96 LEU A C 1
ATOM 760 O O . LEU A 1 96 ? -0.684 -12.035 0.466 1.00 97.50 96 LEU A O 1
ATOM 764 N N . ALA A 1 97 ? 0.474 -10.623 -0.838 1.00 98.25 97 ALA A N 1
ATOM 765 C CA . ALA A 1 97 ? -0.670 -9.795 -1.215 1.00 98.25 97 ALA A CA 1
ATOM 766 C C . ALA A 1 97 ? -1.764 -10.609 -1.924 1.00 98.25 97 ALA A C 1
ATOM 768 O O . ALA A 1 97 ? -2.951 -10.440 -1.648 1.00 98.25 97 ALA A O 1
ATOM 769 N N . ARG A 1 98 ? -1.370 -11.546 -2.796 1.00 98.44 98 ARG A N 1
ATOM 770 C CA . ARG A 1 98 ? -2.299 -12.462 -3.475 1.00 98.44 98 ARG A CA 1
ATOM 771 C C . ARG A 1 98 ? -2.948 -13.436 -2.505 1.00 98.44 98 ARG A C 1
ATOM 773 O O . ARG A 1 98 ? -4.167 -13.552 -2.508 1.00 98.44 98 ARG A O 1
ATOM 780 N N . ILE A 1 99 ? -2.155 -14.069 -1.638 1.00 98.31 99 ILE A N 1
ATOM 781 C CA . ILE A 1 99 ? -2.672 -14.967 -0.596 1.00 98.31 99 ILE A CA 1
ATOM 782 C C . ILE A 1 99 ? -3.653 -14.220 0.307 1.00 98.31 99 ILE A C 1
ATOM 784 O O . ILE A 1 99 ? -4.696 -14.764 0.667 1.00 98.31 99 ILE A O 1
ATOM 788 N N . PHE A 1 100 ? -3.351 -12.971 0.655 1.00 97.62 100 PHE A N 1
ATOM 789 C CA . PHE A 1 100 ? -4.231 -12.156 1.475 1.00 97.62 100 PHE A CA 1
ATOM 790 C C . PHE A 1 100 ? -5.544 -11.837 0.749 1.00 97.62 100 PHE A C 1
ATOM 792 O O . PHE A 1 100 ? -6.617 -12.054 1.313 1.00 97.62 100 PHE A O 1
ATOM 799 N N . ALA A 1 101 ? -5.485 -11.419 -0.518 1.00 98.19 101 ALA A N 1
ATOM 800 C CA . ALA A 1 101 ? -6.680 -11.170 -1.321 1.00 98.19 101 ALA A CA 1
ATOM 801 C C . ALA A 1 101 ? -7.557 -12.423 -1.488 1.00 98.19 101 ALA A C 1
ATOM 803 O O . ALA A 1 101 ? -8.776 -12.362 -1.310 1.00 98.19 101 ALA A O 1
ATOM 804 N N . ASP A 1 102 ? -6.940 -13.573 -1.760 1.00 97.94 102 ASP A N 1
ATOM 805 C CA . ASP A 1 102 ? -7.640 -14.851 -1.883 1.00 97.94 102 ASP A CA 1
ATOM 806 C C . ASP A 1 102 ? -8.238 -15.295 -0.537 1.00 97.94 102 ASP A C 1
ATOM 808 O O . ASP A 1 102 ? -9.343 -15.839 -0.498 1.00 97.94 102 ASP A O 1
ATOM 812 N N . SER A 1 103 ? -7.558 -15.006 0.578 1.00 97.88 103 SER A N 1
ATOM 813 C CA . SER A 1 103 ? -8.071 -15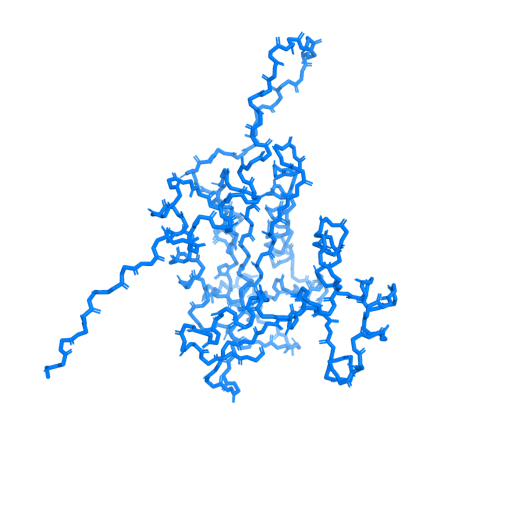.274 1.928 1.00 97.88 103 SER A CA 1
ATOM 814 C C . SER A 1 103 ? -9.292 -14.410 2.245 1.00 97.88 103 SER A C 1
ATOM 816 O O . SER A 1 103 ? -10.286 -14.927 2.753 1.00 97.88 103 SER A O 1
ATOM 818 N N . LEU A 1 104 ? -9.270 -13.120 1.890 1.00 97.50 104 LEU A N 1
ATOM 819 C CA . LEU A 1 104 ? -10.430 -12.234 2.032 1.00 97.50 104 LEU A CA 1
ATOM 820 C C . LEU A 1 104 ? -11.621 -12.743 1.217 1.00 97.50 104 LEU A C 1
ATOM 822 O O . LEU A 1 104 ? -12.735 -12.799 1.741 1.00 97.50 104 LEU A O 1
ATOM 826 N N . LYS A 1 105 ? -11.390 -13.212 -0.013 1.00 97.38 105 LYS A N 1
ATOM 827 C CA . LYS A 1 105 ? -12.434 -13.851 -0.824 1.00 97.38 105 LYS A CA 1
ATOM 828 C C . LYS A 1 105 ? -12.968 -15.130 -0.200 1.00 97.38 105 LYS A C 1
ATOM 830 O O . LYS A 1 105 ? -14.179 -15.325 -0.176 1.00 97.38 105 LYS A O 1
ATOM 835 N N . ALA A 1 106 ? -12.099 -15.994 0.313 1.00 97.69 106 ALA A N 1
ATOM 836 C CA . ALA A 1 106 ? -12.520 -17.235 0.955 1.00 97.69 106 ALA A CA 1
ATOM 837 C C . ALA A 1 106 ? -13.395 -16.984 2.195 1.00 97.69 106 ALA A C 1
ATOM 839 O O . ALA A 1 106 ? -14.316 -17.752 2.458 1.00 97.69 106 ALA A O 1
ATOM 840 N N . ILE A 1 107 ? -13.119 -15.906 2.935 1.00 96.25 107 ILE A N 1
ATOM 841 C CA . ILE A 1 107 ? -13.832 -15.547 4.165 1.00 96.25 107 ILE A CA 1
ATOM 842 C C . ILE A 1 107 ? -15.140 -14.798 3.873 1.00 96.25 107 ILE A C 1
ATOM 844 O O . ILE A 1 107 ? -16.146 -15.042 4.533 1.00 96.25 107 ILE A O 1
ATOM 848 N N . THR A 1 108 ? -15.135 -13.881 2.904 1.00 96.69 108 THR A N 1
ATOM 849 C CA . THR A 1 108 ? -16.243 -12.929 2.687 1.00 96.69 108 THR A CA 1
ATOM 850 C C . THR A 1 108 ? -17.080 -13.215 1.439 1.00 96.69 108 THR A C 1
ATOM 852 O O . THR A 1 108 ? -18.165 -12.662 1.288 1.00 96.69 108 THR A O 1
ATOM 855 N N . GLY A 1 109 ? -16.576 -14.039 0.516 1.00 97.25 109 GLY A N 1
ATOM 856 C CA . GLY A 1 109 ? -17.128 -14.218 -0.829 1.00 97.25 109 GLY A CA 1
ATOM 857 C C . GLY A 1 109 ? -16.805 -13.080 -1.809 1.00 97.25 109 GLY A C 1
ATOM 858 O O . GLY A 1 109 ? -17.095 -13.221 -2.996 1.00 97.25 109 GLY A O 1
ATOM 859 N N . LYS A 1 110 ? -16.182 -11.992 -1.342 1.00 97.38 110 LYS A N 1
ATOM 860 C CA . LYS A 1 110 ? -15.905 -10.759 -2.091 1.00 97.38 110 LYS A CA 1
ATOM 861 C C . LYS A 1 110 ? -14.405 -10.516 -2.270 1.00 97.38 110 LYS A C 1
ATOM 863 O O . LYS A 1 110 ? -13.587 -11.026 -1.509 1.00 97.38 110 LYS A O 1
ATOM 868 N N . LEU A 1 111 ? -14.023 -9.754 -3.285 1.00 98.06 111 LEU A N 1
ATOM 869 C CA . LEU A 1 111 ? -12.627 -9.468 -3.619 1.00 98.06 111 LEU A CA 1
ATOM 870 C C . LEU A 1 111 ? -12.205 -8.092 -3.085 1.00 98.06 111 LEU A C 1
ATOM 872 O O . LEU A 1 111 ? -12.948 -7.129 -3.256 1.00 98.06 111 LEU A O 1
ATOM 876 N N . PRO A 1 112 ? -11.007 -7.937 -2.496 1.00 98.56 112 PRO A N 1
ATOM 877 C CA . PRO A 1 112 ? -10.399 -6.617 -2.367 1.00 98.56 112 PRO A CA 1
ATOM 878 C C . PRO A 1 112 ? -9.877 -6.140 -3.724 1.00 98.56 112 PRO A C 1
ATOM 880 O O . PRO A 1 112 ? -9.640 -6.940 -4.632 1.00 98.56 112 PRO A O 1
ATOM 883 N N . HIS A 1 113 ? -9.638 -4.839 -3.840 1.00 98.75 113 HIS A N 1
ATOM 884 C CA . HIS A 1 113 ? -8.828 -4.302 -4.925 1.00 98.75 113 HIS A CA 1
ATOM 885 C C . HIS A 1 113 ? -7.364 -4.674 -4.673 1.00 98.75 113 HIS A C 1
ATOM 887 O O . HIS A 1 113 ? -6.859 -4.457 -3.574 1.00 98.75 113 HIS A O 1
ATOM 893 N N . LEU A 1 114 ? -6.672 -5.228 -5.668 1.00 98.88 114 LEU A N 1
ATOM 894 C CA . LEU A 1 114 ? -5.258 -5.601 -5.562 1.00 98.88 114 LEU A CA 1
ATOM 895 C C . LEU A 1 114 ? -4.452 -4.958 -6.691 1.00 98.88 114 LEU A C 1
ATOM 897 O O . LEU A 1 114 ? -4.708 -5.235 -7.860 1.00 98.88 114 LEU A O 1
ATOM 901 N N . ILE A 1 115 ? -3.464 -4.140 -6.331 1.00 98.81 115 ILE A N 1
ATOM 902 C CA . ILE A 1 115 ? -2.544 -3.466 -7.246 1.00 98.81 115 ILE A CA 1
ATOM 903 C C . ILE A 1 115 ? -1.121 -3.965 -6.967 1.00 98.81 115 ILE A C 1
ATOM 905 O O . ILE A 1 115 ? -0.630 -3.899 -5.839 1.00 98.81 115 ILE A O 1
ATOM 909 N N . VAL A 1 116 ? -0.444 -4.472 -7.998 1.00 98.88 116 VAL A N 1
ATOM 910 C CA . VAL A 1 116 ? 0.893 -5.079 -7.895 1.00 98.88 116 VAL A CA 1
ATOM 911 C C . VAL A 1 116 ? 1.853 -4.401 -8.863 1.00 98.88 116 VAL A C 1
ATOM 913 O O . VAL A 1 116 ? 1.637 -4.432 -10.075 1.00 98.88 116 VAL A O 1
ATOM 916 N N . CYS A 1 117 ? 2.959 -3.864 -8.347 1.00 98.75 117 CYS A N 1
ATOM 917 C CA . CYS A 1 117 ? 4.110 -3.506 -9.170 1.00 98.75 117 CYS A CA 1
ATOM 918 C C . CYS A 1 117 ? 4.942 -4.768 -9.440 1.00 98.75 117 CYS A C 1
ATOM 920 O O . CYS A 1 117 ? 5.461 -5.408 -8.522 1.00 98.75 117 CYS A O 1
ATOM 922 N N . ARG A 1 118 ? 5.059 -5.148 -10.714 1.00 98.75 118 ARG A N 1
ATOM 923 C CA . ARG A 1 118 ? 5.768 -6.355 -11.167 1.00 98.75 118 ARG A CA 1
ATOM 924 C C . ARG A 1 118 ? 7.231 -6.087 -11.510 1.00 98.75 118 ARG A C 1
ATOM 926 O O . ARG A 1 118 ? 8.022 -7.032 -11.563 1.00 98.75 118 ARG A O 1
ATOM 933 N N . LEU A 1 119 ? 7.616 -4.822 -11.671 1.00 98.75 119 LEU A N 1
ATOM 934 C CA . LEU A 1 119 ? 9.010 -4.412 -11.823 1.00 98.75 119 LEU A CA 1
ATOM 935 C C . LEU A 1 119 ? 9.808 -4.672 -10.543 1.00 98.75 119 LEU A C 1
ATOM 937 O O . LEU A 1 119 ? 9.339 -4.474 -9.425 1.00 98.75 119 LEU A O 1
ATOM 941 N N . HIS A 1 120 ? 11.050 -5.118 -10.705 1.00 98.69 120 HIS A N 1
ATOM 942 C CA . HIS A 1 120 ? 11.996 -5.182 -9.599 1.00 98.69 120 HIS A CA 1
ATOM 943 C C . HIS A 1 120 ? 12.291 -3.765 -9.077 1.00 98.69 120 HIS A C 1
ATOM 945 O O . HIS A 1 120 ? 12.414 -2.834 -9.871 1.00 98.69 120 HIS A O 1
ATOM 951 N N . ARG A 1 121 ? 12.519 -3.597 -7.766 1.00 98.38 121 ARG A N 1
ATOM 952 C CA . ARG A 1 121 ? 12.772 -2.278 -7.143 1.00 98.38 121 ARG A CA 1
ATOM 953 C C . ARG A 1 121 ? 14.001 -1.534 -7.698 1.00 98.38 121 ARG A C 1
ATOM 955 O O . ARG A 1 121 ? 14.105 -0.311 -7.606 1.00 98.38 121 ARG A O 1
ATOM 962 N N . THR A 1 122 ? 14.945 -2.255 -8.310 1.00 98.56 122 THR A N 1
ATOM 963 C CA . THR A 1 122 ? 16.052 -1.635 -9.070 1.00 98.56 122 THR A CA 1
ATOM 964 C C . THR A 1 122 ? 15.566 -0.903 -10.314 1.00 98.56 122 THR A C 1
ATOM 966 O O . THR A 1 122 ? 16.248 0.006 -10.738 1.00 98.56 122 THR A O 1
ATOM 969 N N . LYS A 1 123 ? 14.434 -1.277 -10.911 1.00 98.75 123 LYS A N 1
ATOM 970 C CA . LYS A 1 123 ? 13.874 -0.651 -12.117 1.00 98.75 123 LYS A CA 1
ATOM 971 C C . LYS A 1 123 ? 12.920 0.488 -11.788 1.00 98.75 123 LYS A C 1
ATOM 973 O O . LYS A 1 123 ? 12.926 1.501 -12.473 1.00 98.75 123 LYS A O 1
ATOM 978 N N . LEU A 1 124 ? 12.117 0.309 -10.743 1.00 98.69 124 LEU A N 1
ATOM 979 C CA . LEU A 1 124 ? 11.121 1.275 -10.298 1.00 98.69 124 LEU A CA 1
ATOM 980 C C . LEU A 1 124 ? 10.887 1.108 -8.795 1.00 98.69 124 LEU A C 1
ATOM 982 O O . LEU A 1 124 ? 10.602 0.003 -8.339 1.00 98.69 124 LEU A O 1
ATOM 986 N N . ASP A 1 125 ? 10.970 2.193 -8.030 1.00 98.56 125 ASP A N 1
ATOM 987 C CA . ASP A 1 125 ? 10.457 2.231 -6.656 1.00 98.56 125 ASP A CA 1
ATOM 988 C C . ASP A 1 125 ? 9.106 2.938 -6.648 1.00 98.56 125 ASP A C 1
ATOM 990 O O . ASP A 1 125 ? 9.031 4.157 -6.566 1.00 98.56 125 ASP A O 1
ATOM 994 N N . ALA A 1 126 ? 8.028 2.162 -6.748 1.00 97.94 126 ALA A N 1
ATOM 995 C CA . ALA A 1 126 ? 6.667 2.693 -6.787 1.00 97.94 126 ALA A CA 1
ATOM 996 C C . ALA A 1 126 ? 6.168 3.241 -5.429 1.00 97.94 126 ALA A C 1
ATOM 998 O O . ALA A 1 126 ? 5.004 3.599 -5.317 1.00 97.94 126 ALA A O 1
ATOM 999 N N . ASN A 1 127 ? 7.024 3.304 -4.397 1.00 97.94 127 ASN A N 1
ATOM 1000 C CA . ASN A 1 127 ? 6.717 3.939 -3.109 1.00 97.94 127 ASN A CA 1
ATOM 1001 C C . ASN A 1 127 ? 7.608 5.168 -2.854 1.00 97.94 127 ASN A C 1
ATOM 1003 O O . ASN A 1 127 ? 8.048 5.451 -1.732 1.00 97.94 127 ASN A O 1
ATOM 1007 N N . ARG A 1 128 ? 7.940 5.868 -3.938 1.00 98.31 128 ARG A N 1
ATOM 1008 C CA . ARG A 1 128 ? 8.654 7.141 -3.961 1.00 98.31 128 ARG A CA 1
ATOM 1009 C C . ARG A 1 128 ? 7.969 8.099 -4.916 1.00 98.31 128 ARG A C 1
ATOM 1011 O O . ARG A 1 128 ? 7.183 7.674 -5.765 1.00 98.31 128 ARG A O 1
ATOM 1018 N N . ASP A 1 129 ? 8.271 9.385 -4.773 1.00 97.88 129 ASP A N 1
ATOM 1019 C CA . ASP A 1 129 ? 7.875 10.359 -5.780 1.00 97.88 129 ASP A CA 1
ATOM 1020 C C . ASP A 1 129 ? 8.527 10.027 -7.130 1.00 97.88 129 ASP A C 1
ATOM 1022 O O . ASP A 1 129 ? 9.516 9.293 -7.207 1.00 97.88 129 ASP A O 1
ATOM 1026 N N . LEU A 1 130 ? 7.944 10.553 -8.206 1.00 98.19 130 LEU A N 1
ATOM 1027 C CA . LEU A 1 130 ? 8.302 10.189 -9.572 1.00 98.19 130 LEU A CA 1
ATOM 1028 C C . LEU A 1 130 ? 9.799 10.384 -9.889 1.00 98.19 130 LEU A C 1
ATOM 1030 O O . LEU A 1 130 ? 10.343 9.607 -10.679 1.00 98.19 130 LEU A O 1
ATOM 1034 N N . ASP A 1 131 ? 10.464 11.377 -9.288 1.00 98.06 131 ASP A N 1
ATOM 1035 C CA . ASP A 1 131 ? 11.882 11.649 -9.544 1.00 98.06 131 ASP A CA 1
ATOM 1036 C C . ASP A 1 131 ? 12.765 10.513 -9.012 1.00 98.06 131 ASP A C 1
ATOM 1038 O O . ASP A 1 131 ? 13.507 9.900 -9.781 1.00 98.06 131 ASP A O 1
ATOM 1042 N N . GLU A 1 132 ? 12.618 10.132 -7.740 1.00 98.25 132 GLU A N 1
ATOM 1043 C CA . GLU A 1 132 ? 13.340 8.980 -7.174 1.00 98.25 132 GLU A CA 1
ATOM 1044 C C . GLU A 1 132 ? 12.872 7.645 -7.774 1.00 98.25 132 GLU A C 1
ATOM 1046 O O . GLU A 1 132 ? 13.666 6.714 -7.973 1.00 98.25 132 GLU A O 1
ATOM 1051 N N . ALA A 1 133 ? 11.574 7.525 -8.047 1.00 98.12 133 ALA A N 1
ATOM 1052 C CA . ALA A 1 133 ? 10.973 6.288 -8.513 1.00 98.12 133 ALA A CA 1
ATOM 1053 C C . ALA A 1 133 ? 11.469 5.904 -9.907 1.00 98.12 133 ALA A C 1
ATOM 1055 O O . ALA A 1 133 ? 11.848 4.753 -10.122 1.00 98.12 133 ALA A O 1
ATOM 1056 N N . ALA A 1 134 ? 11.463 6.851 -10.849 1.00 98.00 134 ALA A N 1
ATOM 1057 C CA . ALA A 1 134 ? 11.746 6.601 -12.261 1.00 98.00 134 ALA A CA 1
ATOM 1058 C C . ALA A 1 134 ? 13.096 7.165 -12.730 1.00 98.00 134 ALA A C 1
ATOM 1060 O O . ALA A 1 134 ? 13.584 6.758 -13.787 1.00 98.00 134 ALA A O 1
ATOM 1061 N N . GLN A 1 135 ? 13.693 8.099 -11.979 1.00 98.25 135 GLN A N 1
ATOM 1062 C CA . GLN A 1 135 ? 14.977 8.756 -12.264 1.00 98.25 135 GLN A CA 1
ATOM 1063 C C . GLN A 1 135 ? 15.121 9.195 -13.728 1.00 98.25 135 GLN A C 1
ATOM 1065 O O . GLN A 1 135 ? 16.122 8.927 -14.397 1.00 98.25 135 GLN A O 1
ATOM 1070 N N . GLY A 1 136 ? 14.067 9.834 -14.240 1.00 97.62 136 GLY A N 1
ATOM 1071 C CA . GLY A 1 136 ? 14.007 10.379 -15.595 1.00 97.62 136 GLY A CA 1
ATOM 1072 C C . GLY A 1 136 ? 13.743 9.367 -16.717 1.00 97.62 136 GLY A C 1
ATOM 1073 O O . GLY A 1 136 ? 13.617 9.781 -17.870 1.00 97.62 136 GLY A O 1
ATOM 1074 N N . ASN A 1 137 ? 13.621 8.061 -16.442 1.00 98.38 137 ASN A N 1
ATOM 1075 C CA . ASN A 1 137 ? 13.243 7.093 -17.474 1.00 98.38 137 ASN A CA 1
ATOM 1076 C C . ASN A 1 137 ? 11.725 7.126 -17.738 1.00 98.38 137 ASN A C 1
ATOM 1078 O O . ASN A 1 137 ? 10.917 6.827 -16.860 1.00 98.38 137 ASN A O 1
ATOM 1082 N N . GLY A 1 138 ? 11.328 7.433 -18.977 1.00 98.31 138 GLY A N 1
ATOM 1083 C CA . GLY A 1 138 ? 9.914 7.564 -19.349 1.00 98.31 138 GLY A CA 1
ATOM 1084 C C . GLY A 1 138 ? 9.098 6.267 -19.256 1.00 98.31 138 GLY A C 1
ATOM 1085 O O . GLY A 1 138 ? 7.907 6.318 -18.950 1.00 98.31 138 GLY A O 1
ATOM 1086 N N . HIS A 1 139 ? 9.714 5.098 -19.470 1.00 98.38 139 HIS A N 1
ATOM 1087 C CA . HIS A 1 139 ? 9.024 3.809 -19.331 1.00 98.38 139 HIS A CA 1
ATOM 1088 C C . HIS A 1 139 ? 8.761 3.472 -17.860 1.00 98.38 139 HIS A C 1
ATOM 1090 O O . HIS A 1 139 ? 7.645 3.080 -17.522 1.00 98.38 139 HIS A O 1
ATOM 1096 N N . ALA A 1 140 ? 9.736 3.709 -16.977 1.00 98.50 140 ALA A N 1
ATOM 1097 C CA . ALA A 1 140 ? 9.545 3.610 -15.532 1.00 98.50 140 ALA A CA 1
ATOM 1098 C C . ALA A 1 140 ? 8.498 4.617 -15.031 1.00 98.50 140 ALA A C 1
ATOM 1100 O O . ALA A 1 140 ? 7.626 4.249 -14.251 1.00 98.50 140 ALA A O 1
ATOM 1101 N N . GLY A 1 141 ? 8.521 5.857 -15.533 1.00 98.62 141 GLY A N 1
ATOM 1102 C CA . GLY A 1 141 ? 7.529 6.877 -15.181 1.00 98.62 141 GLY A CA 1
ATOM 1103 C C . GLY A 1 141 ? 6.108 6.541 -15.648 1.00 98.62 141 GLY A C 1
ATOM 1104 O O . GLY A 1 141 ? 5.141 6.840 -14.948 1.00 98.62 141 GLY A O 1
ATOM 1105 N N . SER A 1 142 ? 5.972 5.858 -16.789 1.00 98.56 142 SER A N 1
ATOM 1106 C CA . SER A 1 142 ? 4.679 5.332 -17.250 1.00 98.56 142 SER A CA 1
ATOM 1107 C C . SER A 1 142 ? 4.164 4.251 -16.296 1.00 98.56 142 SER A C 1
ATOM 1109 O O . SER A 1 142 ? 3.045 4.361 -15.811 1.00 98.56 142 SER A O 1
ATOM 1111 N N . ALA A 1 143 ? 5.005 3.272 -15.941 1.00 98.56 143 ALA A N 1
ATOM 1112 C CA . ALA A 1 143 ? 4.636 2.212 -14.999 1.00 98.56 143 ALA A CA 1
ATOM 1113 C C . ALA A 1 143 ? 4.303 2.752 -13.592 1.00 98.56 143 ALA A C 1
ATOM 1115 O O . ALA A 1 143 ? 3.364 2.273 -12.956 1.00 98.56 143 ALA A O 1
ATOM 1116 N N . TRP A 1 144 ? 5.025 3.781 -13.129 1.00 98.75 144 TRP A N 1
ATOM 1117 C CA . TRP A 1 144 ? 4.716 4.517 -11.898 1.00 98.75 144 TRP A CA 1
ATOM 1118 C C . TRP A 1 144 ? 3.319 5.141 -11.960 1.00 98.75 144 TRP A C 1
ATOM 1120 O O . TRP A 1 144 ? 2.496 4.927 -11.071 1.00 98.75 144 TRP A O 1
ATOM 1130 N N . SER A 1 145 ? 3.029 5.861 -13.047 1.00 98.69 145 SER A N 1
ATOM 1131 C CA . SER A 1 145 ? 1.742 6.537 -13.239 1.00 98.69 145 SER A CA 1
ATOM 1132 C C . SER A 1 145 ? 0.587 5.539 -13.314 1.00 98.69 145 SER A C 1
ATOM 1134 O O . SER A 1 145 ? -0.470 5.787 -12.748 1.00 98.69 145 SER A O 1
ATOM 1136 N N . GLU A 1 146 ? 0.795 4.388 -13.958 1.00 98.69 146 GLU A N 1
ATOM 1137 C CA . GLU A 1 146 ? -0.180 3.294 -14.017 1.00 98.69 146 GLU A CA 1
ATOM 1138 C C . GLU A 1 146 ? -0.428 2.673 -12.632 1.00 98.69 146 GLU A C 1
ATOM 1140 O O . GLU A 1 146 ? -1.579 2.460 -12.258 1.00 98.69 146 GLU A O 1
ATOM 1145 N N . TYR A 1 147 ? 0.625 2.427 -11.838 1.00 98.81 147 TYR A N 1
ATOM 1146 C CA . TYR A 1 147 ? 0.500 1.898 -10.471 1.00 98.81 147 TYR A CA 1
ATOM 1147 C C . TYR A 1 147 ? -0.337 2.819 -9.580 1.00 98.81 147 TYR A C 1
ATOM 1149 O O . TYR A 1 147 ? -1.316 2.376 -8.978 1.00 98.81 147 TYR A O 1
ATOM 1157 N N . HIS A 1 148 ? -0.007 4.111 -9.547 1.00 98.75 148 HIS A N 1
ATOM 1158 C CA . HIS A 1 148 ? -0.772 5.082 -8.767 1.00 98.75 148 HIS A CA 1
ATOM 1159 C C . HIS A 1 148 ? -2.166 5.336 -9.356 1.00 98.75 148 HIS A C 1
ATOM 1161 O O . HIS A 1 148 ? -3.125 5.460 -8.600 1.00 98.75 148 HIS A O 1
ATOM 1167 N N . GLY A 1 149 ? -2.318 5.329 -10.682 1.00 98.50 149 GLY A N 1
ATOM 1168 C CA . GLY A 1 149 ? -3.612 5.479 -11.351 1.00 98.50 149 GLY A CA 1
ATOM 1169 C C . GLY A 1 149 ? -4.597 4.359 -11.008 1.00 98.50 149 GLY A C 1
ATOM 1170 O O . GLY A 1 149 ? -5.773 4.628 -10.760 1.00 98.50 149 GLY A O 1
ATOM 1171 N N . TYR A 1 150 ? -4.130 3.110 -10.908 1.00 98.69 150 TYR A N 1
ATOM 1172 C CA . TYR A 1 150 ? -4.974 2.003 -10.450 1.00 98.69 150 TYR A CA 1
ATOM 1173 C C . TYR A 1 150 ? -5.334 2.098 -8.965 1.00 98.69 150 TYR A C 1
ATOM 1175 O O . TYR A 1 150 ? -6.452 1.741 -8.594 1.00 98.69 150 TYR A O 1
ATOM 1183 N N . ILE A 1 151 ? -4.435 2.613 -8.119 1.00 98.62 151 ILE A N 1
ATOM 1184 C CA . ILE A 1 151 ? -4.756 2.896 -6.712 1.00 98.62 151 ILE A CA 1
ATOM 1185 C C . ILE A 1 151 ? -5.850 3.964 -6.621 1.00 98.62 151 ILE A C 1
ATOM 1187 O O . ILE A 1 151 ? -6.820 3.766 -5.892 1.00 98.62 151 ILE A O 1
ATOM 1191 N N . GLU A 1 152 ? -5.739 5.059 -7.376 1.00 98.12 152 GLU A N 1
ATOM 1192 C CA . GLU A 1 152 ? -6.773 6.100 -7.405 1.00 98.12 152 GLU A CA 1
ATOM 1193 C C . GLU A 1 152 ? -8.102 5.559 -7.944 1.00 98.12 152 GLU A C 1
ATOM 1195 O O . GLU A 1 152 ? -9.131 5.743 -7.306 1.00 98.12 152 GLU A O 1
ATOM 1200 N N . SER A 1 153 ? -8.082 4.757 -9.012 1.00 97.44 153 SER A N 1
ATOM 1201 C CA . SER A 1 153 ? -9.295 4.113 -9.546 1.00 97.44 153 SER A CA 1
ATOM 1202 C C . SER A 1 153 ? -9.985 3.206 -8.515 1.00 97.44 153 SER A C 1
ATOM 1204 O O . SER A 1 153 ? -11.216 3.160 -8.420 1.00 97.44 153 SER A O 1
ATOM 1206 N N . ALA A 1 154 ? -9.200 2.469 -7.722 1.00 98.06 154 ALA A N 1
ATOM 1207 C CA . ALA A 1 154 ? -9.716 1.650 -6.631 1.00 98.06 154 ALA A CA 1
ATOM 1208 C C . ALA A 1 154 ? -10.301 2.514 -5.5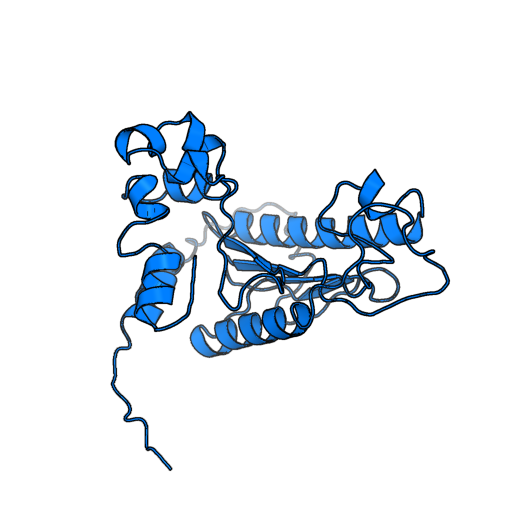04 1.00 98.06 154 ALA A C 1
ATOM 1210 O O . ALA A 1 154 ? -11.402 2.236 -5.033 1.00 98.06 154 ALA A O 1
ATOM 1211 N N . LYS A 1 155 ? -9.611 3.589 -5.104 1.00 96.75 155 LYS A N 1
ATOM 1212 C CA . LYS A 1 155 ? -10.100 4.540 -4.093 1.00 96.75 155 LYS A CA 1
ATOM 1213 C C . LYS A 1 155 ? -11.396 5.216 -4.532 1.00 96.75 155 LYS A C 1
ATOM 1215 O O . LYS A 1 155 ? -12.333 5.245 -3.746 1.00 96.75 155 LYS A O 1
ATOM 1220 N N . ASP A 1 156 ? -11.484 5.667 -5.779 1.00 95.88 156 ASP A N 1
ATOM 1221 C CA . ASP A 1 156 ? -12.691 6.274 -6.346 1.00 95.88 156 ASP A CA 1
ATOM 1222 C C . ASP A 1 156 ? -13.866 5.294 -6.327 1.00 95.88 156 ASP A C 1
ATOM 1224 O O . ASP A 1 156 ? -14.980 5.650 -5.939 1.00 95.88 156 ASP A O 1
ATOM 1228 N N . THR A 1 157 ? -13.612 4.030 -6.679 1.00 95.25 157 THR A N 1
ATOM 1229 C CA . THR A 1 157 ? -14.620 2.964 -6.585 1.00 95.25 157 THR A CA 1
ATOM 1230 C C . THR A 1 157 ? -15.093 2.789 -5.143 1.00 95.25 157 THR A C 1
ATOM 1232 O O . THR A 1 157 ? -16.297 2.757 -4.887 1.00 95.25 157 THR A O 1
ATOM 1235 N N . VAL A 1 158 ? -14.166 2.731 -4.184 1.00 96.12 158 VAL A N 1
ATOM 1236 C CA . VAL A 1 158 ? -14.501 2.609 -2.763 1.00 96.12 158 VAL A CA 1
ATOM 1237 C C . VAL A 1 158 ? -15.302 3.820 -2.279 1.00 96.12 158 VAL A C 1
ATOM 1239 O O . VAL A 1 158 ? -16.364 3.638 -1.694 1.00 96.12 158 VAL A O 1
ATOM 1242 N N . SER A 1 159 ? -14.869 5.044 -2.574 1.00 93.56 159 SER A N 1
ATOM 1243 C CA . SER A 1 159 ? -15.569 6.274 -2.184 1.00 93.56 159 SER A CA 1
ATOM 1244 C C . SER A 1 159 ? -16.942 6.428 -2.840 1.00 93.56 159 SER A C 1
ATOM 1246 O O . SER A 1 159 ? -17.821 7.072 -2.270 1.00 93.56 159 SER A O 1
ATOM 1248 N N . LYS A 1 160 ? -17.159 5.835 -4.020 1.00 93.56 160 LYS A N 1
ATOM 1249 C CA . LYS A 1 160 ? -18.462 5.842 -4.697 1.00 93.56 160 LYS A CA 1
ATOM 1250 C C . LYS A 1 160 ? -19.495 4.963 -3.990 1.00 93.56 160 LYS A C 1
ATOM 1252 O O . LYS A 1 160 ? -20.672 5.316 -3.975 1.00 93.56 160 LYS A O 1
ATOM 1257 N N . TYR A 1 161 ? -19.080 3.818 -3.448 1.00 93.56 161 TYR A N 1
ATOM 1258 C CA . TYR A 1 161 ? -20.002 2.801 -2.925 1.00 93.56 161 TYR A CA 1
ATOM 1259 C C . TYR A 1 161 ? -19.964 2.634 -1.400 1.00 93.56 161 TYR A C 1
ATOM 1261 O O . TYR A 1 161 ? -20.862 2.009 -0.838 1.00 93.56 161 TYR A O 1
ATOM 1269 N N . PHE A 1 162 ? -18.963 3.196 -0.722 1.00 92.62 162 PHE A N 1
ATOM 1270 C CA . PHE A 1 162 ? -18.750 3.050 0.716 1.00 92.62 162 PHE A CA 1
ATOM 1271 C C . PHE A 1 162 ? -18.416 4.398 1.364 1.00 92.62 162 PHE A C 1
ATOM 1273 O O . PHE A 1 162 ? -17.814 5.275 0.754 1.00 92.62 162 PHE A O 1
ATOM 1280 N N . GLN A 1 163 ? -18.770 4.547 2.643 1.00 89.19 163 GLN A N 1
ATOM 1281 C CA . GLN A 1 163 ? -18.462 5.755 3.427 1.00 89.19 163 GLN A CA 1
ATOM 1282 C C . GLN A 1 163 ? -16.966 5.886 3.762 1.00 89.19 163 GLN A C 1
ATOM 1284 O O . GLN A 1 163 ? -16.503 6.957 4.141 1.00 89.19 163 GLN A O 1
ATOM 1289 N N . GLY A 1 164 ? -16.210 4.798 3.624 1.00 89.19 164 GLY A N 1
ATOM 1290 C CA . GLY A 1 164 ? -14.776 4.744 3.854 1.00 89.19 164 GLY A CA 1
ATOM 1291 C C . GLY A 1 164 ? -14.217 3.382 3.460 1.00 89.19 164 GLY A C 1
ATOM 1292 O O . GLY A 1 164 ? -14.967 2.442 3.188 1.00 89.19 164 GLY A O 1
ATOM 1293 N N . GLY A 1 165 ? -12.893 3.274 3.441 1.00 94.44 165 GLY A N 1
ATOM 1294 C CA . GLY A 1 165 ? -12.210 2.016 3.178 1.00 94.44 165 GLY A CA 1
ATOM 1295 C C . GLY A 1 165 ? -10.784 1.999 3.696 1.00 94.44 165 GLY A C 1
ATOM 1296 O O . GLY A 1 165 ? -10.274 2.996 4.207 1.00 94.44 165 GLY A O 1
ATOM 1297 N N . LEU A 1 166 ? -10.157 0.835 3.577 1.00 95.94 166 LEU A N 1
ATOM 1298 C CA . LEU A 1 166 ? -8.831 0.554 4.103 1.00 95.94 166 LEU A CA 1
ATOM 1299 C C . LEU A 1 166 ? -7.835 0.366 2.958 1.00 95.94 166 LEU A C 1
ATOM 1301 O O . LEU A 1 166 ? -7.985 -0.550 2.151 1.00 95.94 166 LEU A O 1
ATOM 1305 N N . TYR A 1 167 ? -6.797 1.201 2.920 1.00 97.75 167 TYR A N 1
ATOM 1306 C CA . TYR A 1 167 ? -5.629 0.981 2.069 1.00 97.75 167 TYR A CA 1
ATOM 1307 C C . TYR A 1 167 ? -4.527 0.273 2.864 1.00 97.75 167 TYR A C 1
ATOM 1309 O O . TYR A 1 167 ? -4.171 0.711 3.958 1.00 97.75 167 TYR A O 1
ATOM 1317 N N . ILE A 1 168 ? -3.994 -0.820 2.317 1.00 98.06 168 ILE A N 1
ATOM 1318 C CA . ILE A 1 168 ? -2.933 -1.631 2.918 1.00 98.06 168 ILE A CA 1
ATOM 1319 C C . ILE A 1 168 ? -1.750 -1.669 1.953 1.00 98.06 168 ILE A C 1
ATOM 1321 O O . ILE A 1 168 ? -1.840 -2.273 0.884 1.00 98.06 168 ILE A O 1
ATOM 1325 N N . ASP A 1 169 ? -0.637 -1.058 2.352 1.00 97.88 169 ASP A N 1
ATOM 1326 C CA . ASP A 1 169 ? 0.619 -1.051 1.598 1.00 97.88 169 ASP A CA 1
ATOM 1327 C C . ASP A 1 169 ? 1.553 -2.153 2.116 1.00 97.88 169 ASP A C 1
ATOM 1329 O O . ASP A 1 169 ? 2.087 -2.068 3.225 1.00 97.88 169 ASP A O 1
ATOM 1333 N N . ILE A 1 170 ? 1.704 -3.238 1.354 1.00 97.81 170 ILE A N 1
ATOM 1334 C CA . ILE A 1 170 ? 2.429 -4.432 1.801 1.00 97.81 170 ILE A CA 1
ATOM 1335 C C . ILE A 1 170 ? 3.910 -4.328 1.445 1.00 97.81 170 ILE A C 1
ATOM 1337 O O . ILE A 1 170 ? 4.306 -4.447 0.279 1.00 97.81 170 ILE A O 1
ATOM 1341 N N . HIS A 1 171 ? 4.717 -4.242 2.500 1.00 97.12 171 HIS A N 1
ATOM 1342 C CA . HIS A 1 171 ? 6.173 -4.219 2.462 1.00 97.12 171 HIS A CA 1
ATOM 1343 C C . HIS A 1 171 ? 6.811 -5.416 3.165 1.00 97.12 171 HIS A C 1
ATOM 1345 O O . HIS A 1 171 ? 6.188 -6.119 3.962 1.00 97.12 171 HIS A O 1
ATOM 1351 N N . GLY A 1 172 ? 8.084 -5.643 2.853 1.00 93.44 172 GLY A N 1
ATOM 1352 C CA . GLY A 1 172 ? 8.919 -6.674 3.455 1.00 93.44 172 GLY A CA 1
ATOM 1353 C C . GLY A 1 172 ? 10.100 -6.060 4.197 1.00 93.44 172 GLY A C 1
ATOM 1354 O O . GLY A 1 172 ? 10.726 -5.116 3.727 1.00 93.44 172 GLY A O 1
ATOM 1355 N N . GLN A 1 173 ? 10.454 -6.632 5.347 1.00 90.06 173 GLN A N 1
ATOM 1356 C CA . GLN A 1 173 ? 11.672 -6.271 6.069 1.00 90.06 173 GLN A CA 1
ATOM 1357 C C . GLN A 1 173 ? 12.401 -7.522 6.561 1.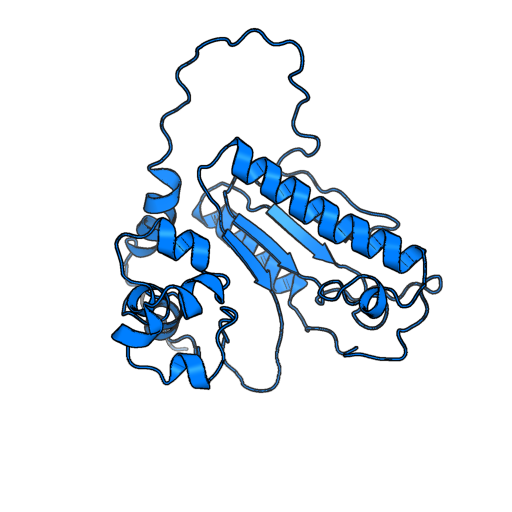00 90.06 173 GLN A C 1
ATOM 1359 O O . GLN A 1 173 ? 11.789 -8.542 6.869 1.00 90.06 173 GLN A O 1
ATOM 1364 N N . SER A 1 174 ? 13.731 -7.445 6.615 1.00 87.00 174 SER A N 1
ATOM 1365 C CA . SER A 1 174 ? 14.605 -8.532 7.077 1.00 87.00 174 SER A CA 1
ATOM 1366 C C . SER A 1 174 ? 15.376 -8.174 8.348 1.00 87.00 174 SER A C 1
ATOM 1368 O O . SER A 1 174 ? 16.307 -8.881 8.732 1.00 87.00 174 SER A O 1
ATOM 1370 N N . ARG A 1 175 ? 15.046 -7.046 8.987 1.00 86.12 175 ARG A N 1
ATOM 1371 C CA . ARG A 1 175 ? 15.729 -6.574 10.195 1.00 86.12 175 ARG A CA 1
ATOM 1372 C C . ARG A 1 175 ? 15.374 -7.455 11.385 1.00 86.12 175 ARG A C 1
ATOM 1374 O O . ARG A 1 175 ? 16.238 -7.716 12.222 1.00 86.12 175 ARG A O 1
ATOM 1381 N N . ARG A 1 176 ? 14.104 -7.856 11.499 1.00 87.75 176 ARG A N 1
ATOM 1382 C CA . ARG A 1 176 ? 13.541 -8.529 12.678 1.00 87.75 176 ARG A CA 1
ATOM 1383 C C . ARG A 1 176 ? 12.469 -9.546 12.251 1.00 87.75 176 ARG A C 1
ATOM 1385 O O . ARG A 1 176 ? 11.675 -9.237 11.381 1.00 87.75 176 ARG A O 1
ATOM 1392 N N . PRO A 1 177 ? 12.371 -10.742 12.851 1.00 89.38 177 PRO A N 1
ATOM 1393 C CA . PRO A 1 177 ? 11.351 -11.728 12.477 1.00 89.38 177 PRO A CA 1
ATOM 1394 C C . PRO A 1 177 ? 9.999 -11.413 13.147 1.00 89.38 177 PRO A C 1
ATOM 1396 O O . PRO A 1 177 ? 9.558 -12.130 14.042 1.00 89.38 177 PRO A O 1
ATOM 1399 N N . ARG A 1 178 ? 9.387 -10.284 12.780 1.00 91.50 178 ARG A N 1
ATOM 1400 C CA . ARG A 1 178 ? 8.111 -9.791 13.320 1.00 91.50 178 ARG A CA 1
ATOM 1401 C C . ARG A 1 178 ? 7.377 -8.923 12.302 1.00 91.50 178 ARG A C 1
ATOM 1403 O O . ARG A 1 178 ? 8.009 -8.325 11.435 1.00 91.50 178 ARG A O 1
ATOM 1410 N N . ILE A 1 179 ? 6.058 -8.879 12.427 1.00 93.31 179 ILE A N 1
ATOM 1411 C CA . ILE A 1 179 ? 5.190 -7.934 11.728 1.00 93.31 179 ILE A CA 1
ATOM 1412 C C . ILE A 1 179 ? 5.473 -6.543 12.301 1.00 93.31 179 ILE A C 1
ATOM 1414 O O . ILE A 1 179 ? 5.597 -6.399 13.513 1.00 93.31 179 ILE A O 1
ATOM 1418 N N . GLU A 1 180 ? 5.602 -5.544 11.437 1.00 93.81 180 GLU A N 1
ATOM 1419 C CA . GLU A 1 180 ? 5.725 -4.142 11.841 1.00 93.81 180 GLU A CA 1
ATOM 1420 C C . GLU A 1 180 ? 4.538 -3.384 11.244 1.00 93.81 180 GLU A C 1
ATOM 1422 O O . GLU A 1 180 ? 4.248 -3.534 10.053 1.00 93.81 180 GLU A O 1
ATOM 1427 N N . LEU A 1 181 ? 3.830 -2.610 12.067 1.00 94.00 181 LEU A N 1
ATOM 1428 C CA . LEU A 1 181 ? 2.687 -1.807 11.629 1.00 94.00 181 LEU A CA 1
ATOM 1429 C C . LEU A 1 181 ? 3.091 -0.331 11.525 1.00 94.00 181 LEU A C 1
ATOM 1431 O O . LEU A 1 181 ? 3.425 0.321 12.512 1.00 94.00 181 LEU A O 1
ATOM 1435 N N . GLY A 1 182 ? 3.082 0.205 10.303 1.00 94.12 182 GLY A N 1
ATOM 1436 C CA . GLY A 1 182 ? 3.450 1.593 10.029 1.00 94.12 182 GLY A CA 1
ATOM 1437 C C . GLY A 1 182 ? 2.239 2.522 10.001 1.00 94.12 182 GLY A C 1
ATOM 1438 O O . GLY A 1 182 ? 1.432 2.446 9.078 1.00 94.12 182 GLY A O 1
ATOM 1439 N N . TYR A 1 183 ? 2.149 3.446 10.964 1.00 96.50 183 TYR A N 1
ATOM 1440 C CA . TYR A 1 183 ? 1.055 4.428 11.048 1.00 96.50 183 TYR A CA 1
ATOM 1441 C C . TYR A 1 183 ? 1.486 5.884 10.841 1.00 96.50 183 TYR A C 1
ATOM 1443 O O . TYR A 1 183 ? 0.768 6.795 11.250 1.00 96.50 183 TYR A O 1
ATOM 1451 N N . LEU A 1 184 ? 2.662 6.109 10.241 1.00 96.69 184 LEU A N 1
ATOM 1452 C CA . LEU A 1 184 ? 3.330 7.421 10.137 1.00 96.69 184 LEU A CA 1
ATOM 1453 C C . LEU A 1 184 ? 3.633 8.084 11.497 1.00 96.69 184 LEU A C 1
ATOM 1455 O O . LEU A 1 184 ? 3.860 9.289 11.570 1.00 96.69 184 LEU A O 1
ATOM 1459 N N . LEU A 1 185 ? 3.682 7.278 12.558 1.00 96.38 185 LEU A N 1
ATOM 1460 C CA . LEU A 1 185 ? 4.146 7.662 13.887 1.00 96.38 185 LEU A CA 1
ATOM 1461 C C . LEU A 1 185 ? 5.555 7.105 14.119 1.00 96.38 185 LEU A C 1
ATOM 1463 O O . LEU A 1 185 ? 5.846 5.971 13.725 1.00 96.38 185 LEU A O 1
ATOM 1467 N N . ASP A 1 186 ? 6.423 7.901 14.735 1.00 95.06 186 ASP A N 1
ATOM 1468 C CA . ASP A 1 186 ? 7.789 7.515 15.099 1.00 95.06 186 ASP A CA 1
ATOM 1469 C C . ASP A 1 186 ? 7.888 7.019 16.553 1.00 95.06 186 ASP A C 1
ATOM 1471 O O . ASP A 1 186 ? 6.907 6.968 17.297 1.00 95.06 186 ASP A O 1
ATOM 1475 N N . ALA A 1 187 ? 9.082 6.568 16.948 1.00 93.88 187 ALA A N 1
ATOM 1476 C CA . ALA A 1 187 ? 9.303 5.981 18.268 1.00 93.88 187 ALA A CA 1
ATOM 1477 C C . ALA A 1 187 ? 9.040 6.987 19.400 1.00 93.88 187 ALA A C 1
ATOM 1479 O O . ALA A 1 187 ? 8.564 6.602 20.470 1.00 93.88 187 ALA A O 1
ATOM 1480 N N . GLU A 1 188 ? 9.343 8.260 19.161 1.00 96.62 188 GLU A N 1
ATOM 1481 C CA . GLU A 1 188 ? 9.103 9.354 20.088 1.00 96.62 188 GLU A CA 1
ATOM 1482 C C . GLU A 1 188 ? 7.602 9.618 20.258 1.00 96.62 188 GLU A C 1
ATOM 1484 O O . GLU A 1 188 ? 7.152 9.777 21.394 1.00 96.62 188 GLU A O 1
ATOM 1489 N N . ASP A 1 189 ? 6.814 9.574 19.178 1.00 96.62 189 ASP A N 1
ATOM 1490 C CA . ASP A 1 189 ? 5.352 9.672 19.248 1.00 96.62 189 ASP A CA 1
ATOM 1491 C C . ASP A 1 189 ? 4.755 8.527 20.079 1.00 96.62 189 ASP A C 1
ATOM 1493 O O . ASP A 1 189 ? 3.918 8.749 20.956 1.00 96.62 189 ASP A O 1
ATOM 1497 N N . TYR A 1 190 ? 5.206 7.289 19.844 1.00 93.25 190 TYR A N 1
ATOM 1498 C CA . TYR A 1 190 ? 4.728 6.122 20.592 1.00 93.25 190 TYR A CA 1
ATOM 1499 C C . TYR A 1 190 ? 5.088 6.182 22.082 1.00 93.25 190 TYR A C 1
ATOM 1501 O O . TYR A 1 190 ? 4.399 5.576 22.904 1.00 93.25 190 TYR A O 1
ATOM 1509 N N . ALA A 1 191 ? 6.143 6.904 22.462 1.00 95.75 191 ALA A N 1
ATOM 1510 C CA . ALA A 1 191 ? 6.538 7.065 23.859 1.00 95.75 191 ALA A CA 1
ATOM 1511 C C . ALA A 1 191 ? 5.660 8.068 24.634 1.00 95.75 191 ALA A C 1
ATOM 1513 O O . ALA A 1 191 ? 5.768 8.157 25.860 1.00 95.75 191 ALA A O 1
ATOM 1514 N N . LEU A 1 192 ? 4.788 8.817 23.953 1.00 97.38 192 LEU A N 1
ATOM 1515 C CA . LEU A 1 192 ? 3.902 9.791 24.585 1.00 97.38 192 LEU A CA 1
ATOM 1516 C C . LEU A 1 192 ? 2.822 9.118 25.445 1.00 97.38 192 LEU A C 1
ATOM 1518 O O . LEU A 1 192 ? 2.367 8.013 25.128 1.00 97.38 192 LEU A O 1
ATOM 1522 N N . PRO A 1 193 ? 2.351 9.784 26.517 1.00 97.88 193 PRO A N 1
ATOM 1523 C CA . PRO A 1 193 ? 1.145 9.352 27.216 1.00 97.88 193 PRO A CA 1
ATOM 1524 C C . PRO A 1 193 ? -0.080 9.468 26.298 1.00 97.88 193 PRO A C 1
ATOM 1526 O O . PRO A 1 193 ? -0.127 10.343 25.431 1.00 97.88 193 PRO A O 1
ATOM 1529 N N . ASP A 1 194 ? -1.100 8.637 26.532 1.00 98.06 194 ASP A N 1
ATOM 1530 C CA . ASP A 1 194 ? -2.315 8.592 25.699 1.00 98.06 194 ASP A CA 1
ATOM 1531 C C . ASP A 1 194 ? -2.967 9.971 25.535 1.00 98.06 194 ASP A C 1
ATOM 1533 O O . ASP A 1 194 ? -3.353 10.351 24.434 1.00 98.06 194 ASP A O 1
ATOM 1537 N N . SER A 1 195 ? -3.004 10.778 26.600 1.00 97.44 195 SER A N 1
ATOM 1538 C CA . SER A 1 195 ? -3.564 12.135 26.564 1.00 97.44 195 SER A CA 1
ATOM 1539 C C . SER A 1 195 ? -2.852 13.077 25.587 1.00 97.44 195 SER A C 1
ATOM 1541 O O . SER A 1 195 ? -3.500 13.951 25.018 1.00 97.44 195 SER A O 1
ATOM 1543 N N . ALA A 1 196 ? -1.543 12.912 25.380 1.00 97.81 196 ALA A N 1
ATOM 1544 C CA . ALA A 1 196 ? -0.784 13.698 24.411 1.00 97.81 196 ALA A CA 1
ATOM 1545 C C . ALA A 1 196 ? -0.930 13.128 22.994 1.00 97.81 196 ALA A C 1
ATOM 1547 O O . ALA A 1 196 ? -1.121 13.895 22.047 1.00 97.81 196 ALA A O 1
ATOM 1548 N N . LEU A 1 197 ? -0.897 11.796 22.859 1.00 97.75 197 LEU A N 1
ATOM 1549 C CA . LEU A 1 197 ? -1.081 11.110 21.579 1.00 97.75 197 LEU A CA 1
ATOM 1550 C C . LEU A 1 197 ? -2.474 11.385 20.986 1.00 97.75 197 LEU A C 1
ATOM 1552 O O . LEU A 1 197 ? -2.598 11.568 19.784 1.00 97.75 197 LEU A O 1
ATOM 1556 N N . ASN A 1 198 ? -3.498 11.532 21.830 1.00 97.81 198 ASN A N 1
ATOM 1557 C CA . ASN A 1 198 ? -4.868 11.892 21.448 1.00 97.81 198 ASN A CA 1
ATOM 1558 C C . ASN A 1 198 ? -5.039 13.327 20.908 1.00 97.81 198 ASN A C 1
ATOM 1560 O O . ASN A 1 198 ? -6.160 13.735 20.607 1.00 97.81 198 ASN A O 1
ATOM 1564 N N . SER A 1 199 ? -3.971 14.122 20.803 1.00 97.56 199 SER A N 1
ATOM 1565 C CA . SER A 1 199 ? -4.061 15.475 20.249 1.00 97.56 199 SER A CA 1
ATOM 1566 C C . SER A 1 199 ? -4.168 15.481 18.720 1.00 97.56 199 SER A C 1
ATOM 1568 O O . SER A 1 199 ? -3.655 14.601 18.025 1.00 97.56 199 SER A O 1
ATOM 1570 N N . GLU A 1 200 ? -4.768 16.545 18.177 1.00 97.06 200 GLU A N 1
ATOM 1571 C CA . GLU A 1 200 ? -4.899 16.750 16.728 1.00 97.06 200 GLU A CA 1
ATOM 1572 C C . GLU A 1 200 ? -3.553 16.721 15.989 1.00 97.06 200 GLU A C 1
ATOM 1574 O O . GLU A 1 200 ? -3.515 16.390 14.807 1.00 97.06 200 GLU A O 1
ATOM 1579 N N . VAL A 1 201 ? -2.444 17.038 16.664 1.00 97.50 201 VAL A N 1
ATOM 1580 C CA . VAL A 1 201 ? -1.099 17.008 16.072 1.00 97.50 201 VAL A CA 1
ATOM 1581 C C . VAL A 1 201 ? -0.744 15.598 15.590 1.00 97.50 201 VAL A C 1
ATOM 1583 O O . VAL A 1 201 ? -0.328 15.434 14.445 1.00 97.50 201 VAL A O 1
ATOM 1586 N N . TYR A 1 202 ? -0.949 14.574 16.424 1.00 97.88 202 TYR A N 1
ATOM 1587 C CA . TYR A 1 202 ? -0.582 13.194 16.084 1.00 97.88 202 TYR A CA 1
ATOM 1588 C C . TYR A 1 202 ? -1.666 12.476 15.286 1.00 97.88 202 TYR A C 1
ATOM 1590 O O . TYR A 1 202 ? -1.342 11.684 14.401 1.00 97.88 202 TYR A O 1
ATOM 1598 N N . ILE A 1 203 ? -2.937 12.820 15.513 1.00 97.31 203 ILE A N 1
ATOM 1599 C CA . ILE A 1 203 ? -4.039 12.355 14.663 1.00 97.31 203 ILE A CA 1
ATOM 1600 C C . ILE A 1 203 ? -3.797 12.800 13.216 1.00 97.31 203 ILE A C 1
ATOM 1602 O O . ILE A 1 203 ? -3.856 11.978 12.308 1.00 97.31 203 ILE A O 1
ATOM 1606 N N . ASN A 1 204 ? -3.453 14.075 12.988 1.00 97.19 204 ASN A N 1
ATOM 1607 C CA . ASN A 1 204 ? -3.192 14.587 11.640 1.00 97.19 204 ASN A CA 1
ATOM 1608 C C . ASN A 1 204 ? -1.879 14.081 11.025 1.00 97.19 204 ASN A C 1
ATOM 1610 O O . ASN A 1 204 ? -1.758 14.077 9.802 1.00 97.19 204 ASN A O 1
ATOM 1614 N N . LYS A 1 205 ? -0.908 13.662 11.847 1.00 97.62 205 LYS A N 1
ATOM 1615 C CA . LYS A 1 205 ? 0.341 13.033 11.387 1.00 97.62 205 LYS A CA 1
ATOM 1616 C C . LYS A 1 205 ? 0.107 11.606 10.871 1.00 97.62 205 LYS A C 1
ATOM 1618 O O . LYS A 1 205 ? 0.814 11.162 9.970 1.00 97.62 205 LYS A O 1
ATOM 1623 N N . SER A 1 206 ? -0.860 10.887 11.438 1.00 97.69 206 SER A N 1
ATOM 1624 C CA . SER A 1 206 ? -1.010 9.448 11.230 1.00 97.69 206 SER A CA 1
ATOM 1625 C C . SER A 1 206 ? -1.768 9.054 9.960 1.00 97.69 206 SER A C 1
ATOM 1627 O O . SER A 1 206 ? -2.745 9.693 9.568 1.00 97.69 206 SER A O 1
ATOM 1629 N N . SER A 1 207 ? -1.406 7.903 9.380 1.00 96.56 207 SER A N 1
ATOM 1630 C CA . SER A 1 207 ? -2.202 7.251 8.327 1.00 96.56 207 SER A CA 1
ATOM 1631 C C . SER A 1 207 ? -3.543 6.691 8.826 1.00 96.56 207 SER A C 1
ATOM 1633 O O . SER A 1 207 ? -4.394 6.338 8.014 1.00 96.56 207 SER A O 1
ATOM 1635 N N . LEU A 1 208 ? -3.771 6.646 10.145 1.00 96.31 208 LEU A N 1
ATOM 1636 C CA . LEU A 1 208 ? -5.036 6.231 10.759 1.00 96.31 208 LEU A CA 1
ATOM 1637 C C . LEU A 1 208 ? -5.998 7.397 11.032 1.00 96.31 208 LEU A C 1
ATOM 1639 O O . LEU A 1 208 ? -7.047 7.178 11.636 1.00 96.31 208 LEU A O 1
ATOM 1643 N N . LYS A 1 209 ? -5.686 8.622 10.583 1.00 96.06 209 LYS A N 1
ATOM 1644 C CA . LYS A 1 209 ? -6.525 9.815 10.793 1.00 96.06 209 LYS A CA 1
ATOM 1645 C C . LYS A 1 209 ? -8.010 9.567 10.503 1.00 96.06 209 LYS A C 1
ATOM 1647 O O . LYS A 1 209 ? -8.851 9.827 11.354 1.00 96.06 209 LYS A O 1
ATOM 1652 N N . ALA A 1 210 ? -8.326 9.039 9.319 1.00 93.06 210 ALA A N 1
ATOM 1653 C CA . ALA A 1 210 ? -9.712 8.813 8.907 1.00 93.06 210 ALA A CA 1
ATOM 1654 C C . ALA A 1 210 ? -10.437 7.808 9.823 1.00 93.06 210 ALA A C 1
ATOM 1656 O O . ALA A 1 210 ? -11.618 7.967 10.117 1.00 93.06 210 ALA A O 1
ATOM 1657 N N . LEU A 1 211 ? -9.721 6.796 10.329 1.00 92.38 211 LEU A N 1
ATOM 1658 C CA . LEU A 1 211 ? -10.272 5.864 11.311 1.00 92.38 211 LEU A CA 1
ATOM 1659 C C . LEU A 1 211 ? -10.536 6.562 12.651 1.00 92.38 211 LEU A C 1
ATOM 1661 O O . LEU A 1 211 ? -11.548 6.276 13.279 1.00 92.38 211 LEU A O 1
ATOM 1665 N N . ALA A 1 212 ? -9.673 7.491 13.068 1.00 93.38 212 ALA A N 1
ATOM 1666 C CA . ALA A 1 212 ? -9.857 8.276 14.289 1.00 93.38 212 ALA A CA 1
ATOM 1667 C C . ALA A 1 212 ? -11.074 9.213 14.234 1.00 93.38 212 ALA A C 1
ATOM 1669 O O . ALA A 1 212 ? -11.684 9.478 15.262 1.00 93.38 212 ALA A O 1
ATOM 1670 N N . GLU A 1 213 ? -11.445 9.690 13.045 1.00 90.12 213 GLU A N 1
ATOM 1671 C CA . GLU A 1 213 ? -12.648 10.508 12.840 1.00 90.12 213 GLU A CA 1
ATOM 1672 C C . GLU A 1 213 ? -13.939 9.672 12.875 1.00 90.12 213 GLU A C 1
ATOM 1674 O O . GLU A 1 213 ? -14.995 10.176 13.257 1.00 90.12 213 GLU A O 1
ATOM 1679 N N . PHE A 1 214 ? -13.862 8.396 12.483 1.00 87.25 214 PHE A N 1
ATOM 1680 C CA . PHE A 1 214 ? -15.018 7.499 12.406 1.00 87.25 214 PHE A CA 1
ATOM 1681 C C . PHE A 1 214 ? -15.235 6.663 13.677 1.00 87.25 214 PHE A C 1
ATOM 1683 O O . PHE A 1 214 ? -16.369 6.337 14.034 1.00 87.25 214 PHE A O 1
ATOM 1690 N N . ALA A 1 215 ? -14.159 6.257 14.347 1.00 88.06 215 ALA A N 1
ATOM 1691 C CA . ALA A 1 215 ? -14.228 5.365 15.492 1.00 88.06 215 ALA A CA 1
ATOM 1692 C C . ALA A 1 215 ? -14.750 6.082 16.746 1.00 88.06 215 ALA A C 1
ATOM 1694 O O . ALA A 1 215 ? -14.444 7.237 17.012 1.00 88.06 215 ALA A O 1
ATOM 1695 N N . ALA A 1 216 ? -15.492 5.349 17.580 1.00 90.62 216 ALA A N 1
ATOM 1696 C CA . ALA A 1 216 ? -15.924 5.844 18.889 1.00 90.62 216 ALA A CA 1
ATOM 1697 C C . ALA A 1 216 ? -14.792 5.858 19.940 1.00 90.62 216 ALA A C 1
ATOM 1699 O O . ALA A 1 216 ? -14.961 6.422 21.019 1.00 90.62 216 ALA A O 1
ATOM 1700 N N . ALA A 1 217 ? -13.675 5.183 19.655 1.00 94.31 217 ALA A N 1
ATOM 1701 C CA . ALA A 1 217 ? -12.519 5.090 20.538 1.00 94.31 217 ALA A CA 1
ATOM 1702 C C . ALA A 1 217 ? -11.568 6.274 20.327 1.00 94.31 217 ALA A C 1
ATOM 1704 O O . ALA A 1 217 ? -11.487 6.820 19.229 1.00 94.31 217 ALA A O 1
ATOM 1705 N N . ASP A 1 218 ? -10.813 6.636 21.365 1.00 96.56 218 ASP A N 1
ATOM 1706 C CA . ASP A 1 218 ? -9.760 7.636 21.219 1.00 96.56 218 ASP A CA 1
ATOM 1707 C C . ASP A 1 218 ? -8.575 7.109 20.390 1.00 96.56 218 ASP A C 1
ATOM 1709 O O . ASP A 1 218 ? -8.415 5.906 20.154 1.00 96.56 218 ASP A O 1
ATOM 1713 N N . PHE A 1 219 ? -7.744 8.029 19.909 1.00 97.69 219 PHE A N 1
ATOM 1714 C CA . PHE A 1 219 ? -6.683 7.706 18.964 1.00 97.69 219 PHE A CA 1
ATOM 1715 C C . PHE A 1 219 ? -5.634 6.750 19.547 1.00 97.69 219 PHE A C 1
ATOM 1717 O O . PHE A 1 219 ? -5.232 5.792 18.888 1.00 97.69 219 PHE A O 1
ATOM 1724 N N . ALA A 1 220 ? -5.240 6.940 20.804 1.00 97.69 220 ALA A N 1
ATOM 1725 C CA . ALA A 1 220 ? -4.359 6.027 21.519 1.00 97.69 220 ALA A CA 1
ATOM 1726 C C . ALA A 1 220 ? -4.940 4.605 21.597 1.00 97.69 220 ALA A C 1
ATOM 1728 O O . ALA A 1 220 ? -4.217 3.635 21.353 1.00 97.69 220 ALA A O 1
ATOM 1729 N N . THR A 1 221 ? -6.243 4.460 21.856 1.00 97.06 221 THR A N 1
ATOM 1730 C CA . THR A 1 221 ? -6.920 3.155 21.865 1.00 97.06 221 THR A CA 1
ATOM 1731 C C . THR A 1 221 ? -6.922 2.509 20.480 1.00 97.06 221 THR A C 1
ATOM 1733 O O . THR A 1 221 ? -6.696 1.304 20.373 1.00 97.06 221 THR A O 1
ATOM 1736 N N . ILE A 1 222 ? -7.119 3.286 19.412 1.00 96.44 222 ILE A N 1
ATOM 1737 C CA . ILE A 1 222 ? -7.041 2.788 18.028 1.00 96.44 222 ILE A CA 1
ATOM 1738 C C . ILE A 1 222 ? -5.632 2.266 17.716 1.00 96.44 222 ILE A C 1
ATOM 1740 O O . ILE A 1 222 ? -5.480 1.181 17.153 1.00 96.44 222 ILE A O 1
ATOM 1744 N N . VAL A 1 223 ? -4.604 3.025 18.102 1.00 96.06 223 VAL A N 1
ATOM 1745 C CA . VAL A 1 223 ? -3.201 2.723 17.795 1.00 96.06 223 VAL A CA 1
ATOM 1746 C C . VAL A 1 223 ? -2.680 1.529 18.598 1.00 96.06 223 VAL A C 1
ATOM 1748 O O . VAL A 1 223 ? -2.020 0.659 18.030 1.00 96.06 223 VAL A O 1
ATOM 1751 N N . ARG A 1 224 ? -2.950 1.483 19.911 1.00 95.56 224 ARG A N 1
ATOM 1752 C CA . ARG A 1 224 ? -2.309 0.531 20.841 1.00 95.56 224 ARG A CA 1
ATOM 1753 C C . ARG A 1 224 ? -3.210 -0.036 21.940 1.00 95.56 224 ARG A C 1
ATOM 1755 O O . ARG A 1 224 ? -2.714 -0.680 22.860 1.00 95.56 224 ARG A O 1
ATOM 1762 N N . GLY A 1 225 ? -4.520 0.188 21.870 1.00 95.12 225 GLY A N 1
ATOM 1763 C CA . GLY A 1 225 ? -5.477 -0.416 22.797 1.00 95.12 225 GLY A CA 1
ATOM 1764 C C . GLY A 1 225 ? -5.610 -1.929 22.601 1.00 95.12 225 GLY A C 1
ATOM 1765 O O . GLY A 1 225 ? -5.044 -2.513 21.673 1.00 95.12 225 GLY A O 1
ATOM 1766 N N . GLU A 1 226 ? -6.398 -2.579 23.456 1.00 94.56 226 GLU A N 1
ATOM 1767 C CA . GLU A 1 226 ? -6.596 -4.041 23.443 1.00 94.56 226 GLU A CA 1
ATOM 1768 C C . GLU A 1 226 ? -7.163 -4.569 22.113 1.00 94.56 226 GLU A C 1
ATOM 1770 O O . GLU A 1 226 ? -6.834 -5.675 21.697 1.00 94.56 226 GLU A O 1
ATOM 1775 N N . ASN A 1 227 ? -7.955 -3.749 21.414 1.00 92.94 227 ASN A N 1
ATOM 1776 C CA . ASN A 1 227 ? -8.548 -4.075 20.113 1.00 92.94 227 ASN A CA 1
ATOM 1777 C C . ASN A 1 227 ? -7.794 -3.454 18.922 1.00 92.94 227 ASN A C 1
ATOM 1779 O O . ASN A 1 227 ? -8.313 -3.450 17.807 1.00 92.94 227 ASN A O 1
ATOM 1783 N N . SER A 1 228 ? -6.596 -2.898 19.133 1.00 95.00 228 SER A N 1
ATOM 1784 C CA . SER A 1 228 ? -5.747 -2.448 18.024 1.00 95.00 228 SER A CA 1
ATOM 1785 C C . SER A 1 228 ? -5.267 -3.644 17.194 1.00 95.00 228 SER A C 1
ATOM 1787 O O . SER A 1 228 ? -5.136 -4.757 17.708 1.00 95.00 228 SER A O 1
ATOM 1789 N N . ILE A 1 229 ? -4.945 -3.425 15.914 1.00 94.06 229 ILE A N 1
ATOM 1790 C CA . ILE A 1 229 ? -4.454 -4.492 15.019 1.00 94.06 229 ILE A CA 1
ATOM 1791 C C . ILE A 1 229 ? -3.217 -5.184 15.614 1.00 94.06 229 ILE A C 1
ATOM 1793 O O . ILE A 1 229 ? -3.115 -6.409 15.564 1.00 94.06 229 ILE A O 1
ATOM 1797 N N . GLY A 1 230 ? -2.305 -4.414 16.216 1.00 95.25 230 GLY A N 1
ATOM 1798 C CA . GLY A 1 230 ? -1.118 -4.947 16.884 1.00 95.25 230 GLY A CA 1
ATOM 1799 C C . GLY A 1 230 ? -1.481 -5.862 18.053 1.00 95.25 230 GLY A C 1
ATOM 1800 O O . GLY A 1 230 ? -1.037 -7.007 18.093 1.00 95.25 230 GLY A O 1
ATOM 1801 N N . SER A 1 231 ? -2.352 -5.409 18.959 1.00 95.75 231 SER A N 1
ATOM 1802 C CA . SER A 1 231 ? -2.820 -6.225 20.089 1.00 95.75 231 SER A CA 1
ATOM 1803 C C . SER A 1 231 ? -3.553 -7.487 19.635 1.00 95.75 231 SER A C 1
ATOM 1805 O O . SER A 1 231 ? -3.335 -8.560 20.196 1.00 95.75 231 SER A O 1
ATOM 1807 N N . MET A 1 232 ? -4.368 -7.392 18.581 1.00 95.69 232 MET A N 1
ATOM 1808 C CA . MET A 1 232 ? -5.066 -8.543 18.011 1.00 95.69 232 MET A CA 1
ATOM 1809 C C . MET A 1 232 ? -4.079 -9.560 17.434 1.00 95.69 232 MET A C 1
ATOM 1811 O O . MET A 1 232 ? -4.161 -10.736 17.771 1.00 95.69 232 MET A O 1
ATOM 1815 N N . LEU A 1 233 ? -3.120 -9.130 16.608 1.00 95.44 233 LEU A N 1
ATOM 1816 C CA . LEU A 1 233 ? -2.089 -10.015 16.055 1.00 95.44 233 LEU A CA 1
ATOM 1817 C C . LEU A 1 233 ? -1.274 -10.692 17.163 1.00 95.44 233 LEU A C 1
ATOM 1819 O O . LEU A 1 233 ? -1.055 -11.902 17.108 1.00 95.44 233 LEU A O 1
ATOM 1823 N N . PHE A 1 234 ? -0.890 -9.933 18.190 1.00 95.62 234 PHE A N 1
ATOM 1824 C CA . PHE A 1 234 ? -0.184 -10.464 19.351 1.00 95.62 234 PHE A CA 1
ATOM 1825 C C . PHE A 1 234 ? -1.010 -11.526 20.092 1.00 95.62 234 PHE A C 1
ATOM 1827 O O . PHE A 1 234 ? -0.479 -12.575 20.449 1.00 95.62 234 PHE A O 1
ATOM 1834 N N . ALA A 1 235 ? -2.316 -11.304 20.268 1.00 96.06 235 ALA A N 1
ATOM 1835 C CA . ALA A 1 235 ? -3.223 -12.265 20.897 1.00 96.06 235 ALA A CA 1
ATOM 1836 C C . ALA A 1 235 ? -3.391 -13.578 20.102 1.00 96.06 235 ALA A C 1
ATOM 1838 O O . ALA A 1 235 ? -3.793 -14.586 20.679 1.00 96.06 235 ALA A O 1
ATOM 1839 N N . TYR A 1 236 ? -3.062 -13.584 18.804 1.00 94.88 236 TYR A N 1
ATOM 1840 C CA . TYR A 1 236 ? -2.991 -14.785 17.956 1.00 94.88 236 TYR A CA 1
ATOM 1841 C C . TYR A 1 236 ? -1.581 -15.390 17.860 1.00 94.88 236 TYR A C 1
ATOM 1843 O O . TYR A 1 236 ? -1.302 -16.157 16.939 1.00 94.88 236 TYR A O 1
ATOM 1851 N N . ASP A 1 237 ? -0.687 -15.051 18.791 1.00 95.75 237 ASP A N 1
ATOM 1852 C CA . ASP A 1 237 ? 0.701 -15.522 18.840 1.00 95.75 237 ASP A CA 1
ATOM 1853 C C . ASP A 1 237 ? 1.551 -15.109 17.618 1.00 95.75 237 ASP A C 1
ATOM 1855 O O . ASP A 1 237 ? 2.604 -15.701 17.350 1.00 95.75 237 ASP A O 1
ATOM 1859 N N . TYR A 1 238 ? 1.145 -14.066 16.880 1.00 93.62 238 TYR A N 1
ATOM 1860 C CA . TYR A 1 238 ? 1.999 -13.477 15.851 1.00 93.62 238 TYR A CA 1
ATOM 1861 C C . TYR A 1 238 ? 2.985 -12.489 16.485 1.00 93.62 238 TYR A C 1
ATOM 1863 O O . TYR A 1 238 ? 2.575 -11.578 17.207 1.00 93.62 238 TYR A O 1
ATOM 1871 N N . PRO A 1 239 ? 4.295 -12.605 16.202 1.00 93.69 239 PRO A N 1
ATOM 1872 C CA . PRO A 1 239 ? 5.260 -11.624 16.667 1.00 93.69 239 PRO A CA 1
ATOM 1873 C C . PRO A 1 239 ? 5.021 -10.308 15.916 1.00 93.69 239 PRO A C 1
ATOM 1875 O O . PRO A 1 239 ? 5.198 -10.253 14.700 1.00 93.69 239 PRO A O 1
ATOM 1878 N N . VAL A 1 240 ? 4.626 -9.258 16.633 1.00 92.69 240 VAL A N 1
ATOM 1879 C CA . VAL A 1 240 ? 4.252 -7.951 16.073 1.00 92.69 240 VAL A CA 1
ATOM 1880 C C . VAL A 1 240 ? 4.797 -6.815 16.936 1.00 92.69 240 VAL A C 1
ATOM 1882 O O . VAL A 1 240 ? 4.952 -6.985 18.149 1.00 92.69 240 VAL A O 1
ATOM 1885 N N . VAL A 1 241 ? 5.136 -5.694 16.298 1.00 83.38 241 VAL A N 1
ATOM 1886 C CA . VAL A 1 241 ? 5.521 -4.420 16.924 1.00 83.38 241 VAL A CA 1
ATOM 1887 C C . VAL A 1 241 ? 4.884 -3.236 16.215 1.00 83.38 241 VAL A C 1
ATOM 1889 O O . VAL A 1 241 ? 4.583 -3.353 15.003 1.00 83.38 241 VAL A O 1
#